Protein AF-A0A6C0D353-F1 (afdb_monomer_lite)

Radius of gyration: 26.37 Å; chains: 1; bounding box: 61×44×81 Å

Organism: NCBI:txid1070528

Structure (mmCIF, N/CA/C/O backbone):
data_AF-A0A6C0D353-F1
#
_entry.id   AF-A0A6C0D353-F1
#
loop_
_atom_site.group_PDB
_atom_site.id
_atom_site.type_symbol
_atom_site.label_atom_id
_atom_site.label_alt_id
_atom_site.label_comp_id
_atom_site.label_asym_id
_atom_site.label_entity_id
_atom_site.label_seq_id
_atom_site.pdbx_PDB_ins_code
_atom_site.Cartn_x
_atom_site.Cartn_y
_atom_site.Cartn_z
_atom_site.occupancy
_atom_site.B_iso_or_equiv
_atom_site.auth_seq_id
_atom_site.auth_comp_id
_atom_site.auth_asym_id
_atom_site.auth_atom_id
_atom_site.pdbx_PDB_model_num
ATOM 1 N N . MET A 1 1 ? 2.577 18.735 49.941 1.00 58.34 1 MET A N 1
ATOM 2 C CA . MET A 1 1 ? 2.066 18.016 48.750 1.00 58.34 1 MET A CA 1
ATOM 3 C C . MET A 1 1 ? 0.550 17.797 48.864 1.00 58.34 1 MET A C 1
ATOM 5 O O . MET A 1 1 ? 0.121 16.673 49.059 1.00 58.34 1 MET A O 1
ATOM 9 N N . ALA A 1 2 ? -0.270 18.855 48.777 1.00 78.31 2 ALA A N 1
ATOM 10 C CA . ALA A 1 2 ? -1.740 18.767 48.908 1.00 78.31 2 ALA A CA 1
ATOM 11 C C . ALA A 1 2 ? -2.512 19.314 47.684 1.00 78.31 2 ALA A C 1
ATOM 13 O O . ALA A 1 2 ? -3.738 19.326 47.686 1.00 78.31 2 ALA A O 1
ATOM 14 N N .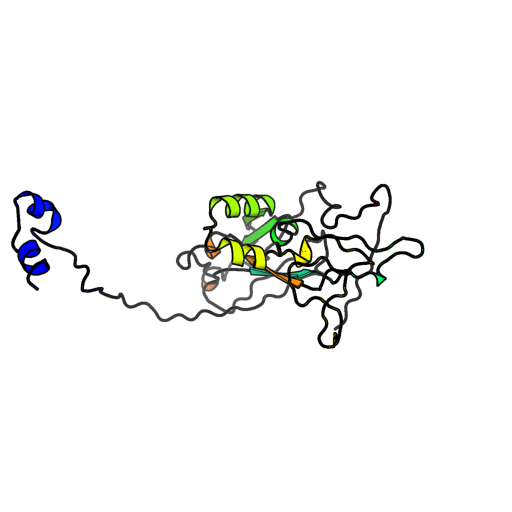 GLY A 1 3 ? -1.808 19.762 46.635 1.00 86.69 3 GLY A N 1
ATOM 15 C CA . GLY A 1 3 ? -2.410 20.495 45.512 1.00 86.69 3 GLY A CA 1
ATOM 16 C C . GLY A 1 3 ? -3.485 19.712 44.752 1.00 86.69 3 GLY A C 1
ATOM 17 O O . GLY A 1 3 ? -4.573 20.233 44.540 1.00 86.69 3 GLY A O 1
ATOM 18 N N . GLY A 1 4 ? -3.229 18.443 44.415 1.00 88.19 4 GLY A N 1
ATOM 19 C CA . GLY A 1 4 ? -4.201 17.621 43.679 1.00 88.19 4 GLY A CA 1
ATOM 20 C C . GLY A 1 4 ? -5.455 17.268 44.487 1.00 88.19 4 GLY A C 1
ATOM 21 O O . GLY A 1 4 ? -6.547 17.203 43.934 1.00 88.19 4 GLY A O 1
ATOM 22 N N . LEU A 1 5 ? -5.323 17.096 45.807 1.00 88.12 5 LEU A N 1
ATOM 23 C CA . LEU A 1 5 ? -6.464 16.812 46.680 1.00 88.12 5 LEU A CA 1
ATOM 24 C C . LEU A 1 5 ? -7.347 18.055 46.843 1.00 88.12 5 LEU A C 1
ATOM 26 O O . LEU A 1 5 ? -8.565 17.947 46.754 1.00 88.12 5 LEU A O 1
ATOM 30 N N . MET A 1 6 ? -6.740 19.237 46.998 1.00 89.56 6 MET A N 1
ATOM 31 C CA . MET A 1 6 ? -7.482 20.503 47.053 1.00 89.56 6 MET A CA 1
ATOM 32 C C . MET A 1 6 ? -8.292 20.761 45.778 1.00 89.56 6 MET A C 1
ATOM 34 O O . MET A 1 6 ? -9.413 21.250 45.858 1.00 89.56 6 MET A O 1
ATOM 38 N N . GLN A 1 7 ? -7.762 20.383 44.613 1.00 88.75 7 GLN A N 1
ATOM 39 C CA . GLN A 1 7 ? -8.483 20.509 43.348 1.00 88.75 7 GLN A CA 1
ATOM 40 C C . GLN A 1 7 ? -9.693 19.565 43.257 1.00 88.75 7 GLN A C 1
ATOM 42 O O . GLN A 1 7 ? -10.712 19.955 42.704 1.00 88.75 7 GLN A O 1
ATOM 47 N N . LEU A 1 8 ? -9.618 18.355 43.822 1.00 86.06 8 LEU A N 1
ATOM 48 C CA . LEU A 1 8 ? -10.752 17.420 43.852 1.00 86.06 8 LEU A CA 1
ATOM 49 C C . LEU A 1 8 ? -11.876 17.865 44.799 1.00 86.06 8 LEU A C 1
ATOM 51 O O . LEU A 1 8 ? -13.032 17.525 44.573 1.00 86.06 8 LEU A O 1
ATOM 55 N N . VAL A 1 9 ? -11.543 18.608 45.859 1.00 88.19 9 VAL A N 1
ATOM 56 C CA . VAL A 1 9 ? -12.534 19.158 46.803 1.00 88.19 9 VAL A CA 1
ATOM 57 C C . VAL A 1 9 ? -13.268 20.365 46.214 1.00 88.19 9 VAL A C 1
ATOM 59 O O . VAL A 1 9 ? -14.406 20.640 46.592 1.00 88.19 9 VAL A O 1
ATOM 62 N N . ALA A 1 10 ? -12.640 21.081 45.280 1.00 88.56 10 ALA A N 1
ATOM 63 C CA . ALA A 1 10 ? -13.239 22.211 44.583 1.00 88.56 10 ALA A CA 1
ATOM 64 C C . ALA A 1 10 ? -14.266 21.737 43.533 1.00 88.56 10 ALA A C 1
ATOM 66 O O . ALA A 1 10 ? -13.988 21.760 42.339 1.00 88.56 10 ALA A O 1
ATOM 67 N N . TYR A 1 11 ? -15.444 21.305 43.993 1.00 91.38 11 TYR A N 1
ATOM 68 C CA . TYR A 1 11 ? -16.577 20.887 43.158 1.00 91.38 11 TYR A CA 1
ATOM 69 C C . TYR A 1 11 ? -17.639 21.992 43.062 1.00 91.38 11 TYR A C 1
ATOM 71 O O . TYR A 1 11 ? -18.001 22.601 44.073 1.00 91.38 11 TYR A O 1
ATOM 79 N N . GLY A 1 12 ? -18.164 22.243 41.861 1.00 92.31 12 GLY A N 1
ATOM 80 C CA . GLY A 1 12 ? -19.184 23.260 41.591 1.00 92.31 12 GLY A CA 1
ATOM 81 C C . GLY A 1 12 ? -20.415 22.732 40.847 1.00 92.31 12 GLY A C 1
ATOM 82 O O . GLY A 1 12 ? -20.454 21.610 40.355 1.00 92.31 12 GLY A O 1
ATOM 83 N N . ALA A 1 13 ? -21.441 23.577 40.702 1.00 91.50 13 ALA A N 1
ATOM 84 C CA . ALA A 1 13 ? -22.685 23.209 40.008 1.00 91.50 13 ALA A CA 1
ATOM 85 C C . ALA A 1 13 ? -22.490 22.866 38.515 1.00 91.50 13 ALA A C 1
ATOM 87 O O . ALA A 1 13 ? -23.316 22.171 37.928 1.00 91.50 13 ALA A O 1
ATOM 88 N N . GLN A 1 14 ? -21.402 23.338 37.897 1.00 92.31 14 GLN A N 1
ATOM 89 C CA . GLN A 1 14 ? -21.067 23.044 36.499 1.00 92.31 14 GLN A CA 1
ATOM 90 C C . GLN A 1 14 ? -20.507 21.623 36.321 1.00 92.31 14 GLN A C 1
ATOM 92 O O . GLN A 1 14 ? -20.684 21.027 35.259 1.00 92.31 14 GLN A O 1
ATOM 97 N N . ASP A 1 15 ? -19.913 21.044 37.370 1.00 88.19 15 ASP A N 1
ATOM 98 C CA . ASP A 1 15 ? -19.316 19.706 37.328 1.00 88.19 15 ASP A CA 1
ATOM 99 C C . ASP A 1 15 ? -20.371 18.594 37.276 1.00 88.19 15 ASP A C 1
ATOM 101 O O . ASP A 1 15 ? -20.067 17.461 36.905 1.00 88.19 15 ASP A O 1
ATOM 105 N N . VAL A 1 16 ? -21.640 18.908 37.560 1.00 90.94 16 VAL A N 1
ATOM 106 C CA . VAL A 1 16 ? -22.766 17.968 37.428 1.00 90.94 16 VAL A CA 1
ATOM 107 C C . VAL A 1 16 ? -22.881 17.436 35.995 1.00 90.94 16 VAL A C 1
ATOM 109 O O . VAL A 1 16 ? -23.165 16.253 35.811 1.00 90.94 16 VAL A O 1
ATOM 112 N N . PHE A 1 17 ? -22.590 18.267 34.987 1.00 90.12 17 PHE A N 1
ATOM 113 C CA . PHE A 1 17 ? -22.626 17.869 33.574 1.00 90.12 17 PHE A CA 1
ATOM 114 C C . PHE A 1 17 ? -21.449 16.981 33.149 1.00 90.12 17 PHE A C 1
ATOM 116 O O . PHE A 1 17 ? -21.543 16.312 32.123 1.00 90.12 17 PHE A O 1
ATOM 123 N N . LEU A 1 18 ? -20.345 16.979 33.903 1.00 90.12 18 LEU A N 1
ATOM 124 C CA . LEU A 1 18 ? -19.116 16.266 33.538 1.00 90.12 18 LEU A CA 1
ATOM 125 C C . LEU A 1 18 ? -18.884 15.016 34.396 1.00 90.12 18 LEU A C 1
ATOM 127 O O . LEU A 1 18 ? -18.490 13.976 33.876 1.00 90.12 18 LEU A O 1
ATOM 131 N N . THR A 1 19 ? -19.108 15.110 35.707 1.00 90.50 19 THR A N 1
ATOM 132 C CA . THR A 1 19 ? -18.727 14.085 36.693 1.00 90.50 19 THR A CA 1
ATOM 133 C C . THR A 1 19 ? -19.831 13.751 37.700 1.00 90.50 19 THR A C 1
ATOM 135 O O . THR A 1 19 ? -19.577 13.002 38.639 1.00 90.50 19 THR A O 1
ATOM 138 N N . GLY A 1 20 ? -21.059 14.254 37.513 1.00 89.62 20 GLY A N 1
ATOM 139 C CA . GLY A 1 20 ? -22.173 14.037 38.447 1.00 89.62 20 GLY A CA 1
ATOM 140 C C . GLY A 1 20 ? -22.559 12.562 38.623 1.00 89.62 20 GLY A C 1
ATOM 141 O O . GLY A 1 20 ? -22.497 12.028 39.727 1.00 89.62 20 GLY A O 1
ATOM 142 N N . THR A 1 21 ? -22.932 11.886 37.532 1.00 93.25 21 THR A N 1
ATOM 143 C CA . THR A 1 21 ? -23.185 10.431 37.517 1.00 93.25 21 THR A CA 1
ATOM 144 C C . THR A 1 21 ? -22.277 9.778 36.471 1.00 93.25 21 THR A C 1
ATOM 146 O O . THR A 1 21 ? -22.632 9.707 35.298 1.00 93.25 21 THR A O 1
ATOM 149 N N . PRO A 1 22 ? -21.046 9.378 36.841 1.00 89.69 22 PRO A N 1
ATOM 150 C CA . PRO A 1 22 ? -20.062 8.935 35.861 1.00 89.69 22 PRO A CA 1
ATOM 151 C C . PRO A 1 22 ? -20.418 7.558 35.285 1.00 89.69 22 PRO A C 1
ATOM 153 O O . PRO A 1 22 ? -20.482 6.567 36.010 1.00 89.69 22 PRO A O 1
ATOM 156 N N . GLU A 1 23 ? -20.586 7.485 33.964 1.00 90.31 23 GLU A N 1
ATOM 157 C CA . GLU A 1 23 ? -20.826 6.229 33.229 1.00 90.31 23 GLU A CA 1
ATOM 158 C C . GLU A 1 23 ? -19.531 5.577 32.714 1.00 90.31 23 GLU A C 1
ATOM 160 O O . GLU A 1 23 ? -19.484 4.373 32.454 1.00 90.31 23 GLU A O 1
ATOM 165 N N . ILE A 1 24 ? -18.459 6.364 32.577 1.00 93.00 24 ILE A N 1
ATOM 166 C CA . ILE A 1 24 ? -17.151 5.919 32.084 1.00 93.00 24 ILE A CA 1
ATOM 167 C C . ILE A 1 24 ? -16.034 6.330 33.045 1.00 93.00 24 ILE A C 1
ATOM 169 O O . ILE A 1 24 ? -16.157 7.287 33.806 1.00 93.00 24 ILE A O 1
ATOM 173 N N . THR A 1 25 ? -14.911 5.613 32.999 1.00 92.31 25 THR A N 1
ATOM 174 C CA . THR A 1 25 ? -13.705 5.943 33.767 1.00 92.31 25 THR A CA 1
ATOM 175 C C . THR A 1 25 ? -12.460 5.794 32.906 1.00 92.31 25 THR A C 1
ATOM 177 O O . THR A 1 25 ? -12.325 4.834 32.149 1.00 92.31 25 THR A O 1
ATOM 180 N N . PHE A 1 26 ? -11.522 6.730 33.051 1.00 92.19 26 PHE A N 1
ATOM 181 C CA . PHE A 1 26 ? -10.235 6.697 32.350 1.00 92.19 26 PHE A CA 1
ATOM 182 C C . PHE A 1 26 ? -9.215 5.759 33.009 1.00 92.19 26 PHE A C 1
ATOM 184 O O . PHE A 1 26 ? -8.211 5.407 32.398 1.00 92.19 26 PHE A O 1
ATOM 191 N N . TRP A 1 27 ? -9.478 5.321 34.243 1.00 93.06 27 TRP A N 1
ATOM 192 C CA . TRP A 1 27 ? -8.533 4.537 35.046 1.00 93.06 27 TRP A CA 1
ATOM 193 C C . TRP A 1 27 ? -8.709 3.025 34.900 1.00 93.06 27 TRP A C 1
ATOM 195 O O . TRP A 1 27 ? -7.898 2.255 35.412 1.00 93.06 27 TRP A O 1
ATOM 205 N N . LYS A 1 28 ? -9.771 2.577 34.220 1.00 93.50 28 LYS A N 1
ATOM 206 C CA . LYS A 1 28 ? -10.070 1.154 34.042 1.00 93.50 28 LYS A CA 1
ATOM 207 C C . LYS A 1 28 ? -10.578 0.871 32.633 1.00 93.50 28 LYS A C 1
ATOM 209 O O . LYS A 1 28 ? -11.745 1.087 32.326 1.00 93.50 28 LYS A O 1
ATOM 214 N N . VAL A 1 29 ? -9.699 0.320 31.801 1.00 93.94 29 VAL A N 1
ATOM 215 C CA . VAL A 1 29 ? -10.037 -0.135 30.447 1.00 93.94 29 VAL A CA 1
ATOM 216 C C . VAL A 1 29 ? -10.545 -1.578 30.501 1.00 93.94 29 VAL A C 1
ATOM 218 O O . VAL A 1 29 ? -9.897 -2.449 31.080 1.00 93.94 29 VAL A O 1
ATOM 221 N N . SER A 1 30 ? -11.707 -1.841 29.896 1.00 92.31 30 SER A N 1
ATOM 222 C CA . SER A 1 30 ? -12.252 -3.193 29.724 1.00 92.31 30 SER A CA 1
ATOM 223 C C . SER A 1 30 ? -11.938 -3.704 28.319 1.00 92.31 30 SER A C 1
ATOM 225 O O . SER A 1 30 ? -12.418 -3.151 27.328 1.00 92.31 30 SER A O 1
ATOM 227 N N . TYR A 1 31 ? -11.129 -4.758 28.224 1.00 94.50 31 TYR A N 1
ATOM 228 C CA . TYR A 1 31 ? -10.774 -5.378 26.949 1.00 94.50 31 TYR A CA 1
ATOM 229 C C . TYR A 1 31 ? -11.836 -6.397 26.529 1.00 94.50 31 TYR A C 1
ATOM 231 O O . TYR A 1 31 ? -12.224 -7.271 27.307 1.00 94.50 31 TYR A O 1
ATOM 239 N N . ARG A 1 32 ? -12.292 -6.313 25.275 1.00 94.50 32 ARG A N 1
ATOM 240 C CA . ARG A 1 32 ? -13.206 -7.305 24.696 1.00 94.50 32 ARG A CA 1
ATOM 241 C C . ARG A 1 32 ? -12.414 -8.507 24.190 1.00 94.50 32 ARG A C 1
ATOM 243 O O . ARG A 1 32 ? -11.388 -8.352 23.530 1.00 94.50 32 ARG A O 1
ATOM 250 N N . ARG A 1 33 ? -12.907 -9.710 24.486 1.00 95.94 33 ARG A N 1
ATOM 251 C CA . ARG A 1 33 ? -12.368 -10.948 23.911 1.00 95.94 33 ARG A CA 1
ATOM 252 C C . ARG A 1 33 ? -12.654 -10.968 22.407 1.00 95.94 33 ARG A C 1
ATOM 254 O O . ARG A 1 33 ? -13.734 -10.556 21.988 1.00 95.94 33 ARG A O 1
ATOM 261 N N . HIS A 1 34 ? -11.697 -11.447 21.623 1.00 94.38 34 HIS A N 1
ATOM 262 C CA . HIS A 1 34 ? -11.823 -11.647 20.180 1.00 94.38 34 HIS A CA 1
ATOM 263 C C . HIS A 1 34 ? -11.800 -13.144 19.853 1.00 94.38 34 HIS A C 1
ATOM 265 O O . HIS A 1 34 ? -11.400 -13.963 20.680 1.00 94.38 34 HIS A O 1
ATOM 271 N N . THR A 1 35 ? -12.256 -13.505 18.657 1.00 95.50 35 THR A N 1
ATOM 272 C CA . THR A 1 35 ? -12.114 -14.862 18.115 1.00 95.50 35 THR A CA 1
ATOM 273 C C . THR A 1 35 ? -10.668 -15.097 17.695 1.00 95.50 35 THR A C 1
ATOM 275 O O . THR A 1 35 ? -10.051 -14.187 17.148 1.00 95.50 35 THR A O 1
ATOM 278 N N . ASN A 1 36 ? -10.132 -16.298 17.906 1.00 96.25 36 ASN A N 1
ATOM 279 C CA . ASN A 1 36 ? -8.766 -16.618 17.485 1.00 96.25 36 ASN A CA 1
ATOM 280 C C . ASN A 1 36 ? -8.620 -16.491 15.961 1.00 96.25 36 ASN A C 1
ATOM 282 O O . ASN A 1 36 ? -9.445 -17.013 15.214 1.00 96.25 36 ASN A O 1
ATOM 286 N N . PHE A 1 37 ? -7.559 -15.822 15.514 1.00 95.12 37 PHE A N 1
ATOM 287 C CA . PHE A 1 37 ? -7.183 -15.703 14.107 1.00 95.12 37 PHE A CA 1
ATOM 288 C C . PHE A 1 37 ? -5.654 -15.675 13.981 1.00 95.12 37 PHE A C 1
ATOM 290 O O . PHE A 1 37 ? -4.953 -15.341 14.937 1.00 95.12 37 PHE A O 1
ATOM 297 N N . ALA A 1 38 ? -5.145 -16.001 12.796 1.00 94.69 38 ALA A N 1
ATOM 298 C CA . ALA A 1 38 ? -3.739 -15.855 12.434 1.00 94.69 38 ALA A CA 1
ATOM 299 C C . ALA A 1 38 ? -3.639 -15.103 11.102 1.00 94.69 38 ALA A C 1
ATOM 301 O O . ALA A 1 38 ? -4.543 -15.192 10.270 1.00 94.69 38 ALA A O 1
ATOM 302 N N . MET A 1 39 ? -2.563 -14.338 10.919 1.00 92.62 39 MET A N 1
ATOM 303 C CA . MET A 1 39 ? -2.266 -13.653 9.662 1.00 92.62 39 MET A CA 1
ATOM 304 C C . MET A 1 39 ? -0.936 -14.161 9.121 1.00 92.62 39 MET A C 1
ATOM 306 O O . MET A 1 39 ? 0.049 -14.205 9.854 1.00 92.62 39 MET A O 1
ATOM 310 N N . GLU A 1 40 ? -0.919 -14.498 7.839 1.00 94.81 40 GLU A N 1
ATOM 311 C CA . GLU A 1 40 ? 0.267 -14.944 7.117 1.00 94.81 40 GLU A CA 1
ATOM 312 C C . GLU A 1 40 ? 0.301 -14.260 5.748 1.00 94.81 40 GLU A C 1
ATOM 314 O O . GLU A 1 40 ? -0.729 -14.123 5.081 1.00 94.81 40 GLU A O 1
ATOM 319 N N . SER A 1 41 ? 1.482 -13.800 5.339 1.00 91.62 41 SER A N 1
ATOM 320 C CA . SER A 1 41 ? 1.720 -13.274 3.997 1.00 91.62 41 SER A CA 1
ATOM 321 C C . SER A 1 41 ? 2.130 -14.410 3.071 1.00 91.62 41 SER A C 1
ATOM 323 O O . SER A 1 41 ? 3.128 -15.079 3.327 1.00 91.62 41 SER A O 1
ATOM 325 N N . ILE A 1 42 ? 1.388 -14.596 1.983 1.00 91.81 42 ILE A N 1
ATOM 326 C CA . ILE A 1 42 ? 1.632 -15.666 1.016 1.00 91.81 42 ILE A CA 1
ATOM 327 C C . ILE A 1 42 ? 1.874 -15.037 -0.350 1.00 91.81 42 ILE A C 1
ATOM 329 O O . ILE A 1 42 ? 1.021 -14.308 -0.864 1.00 91.81 42 ILE A O 1
ATOM 333 N N . GLU A 1 43 ? 3.025 -15.347 -0.937 1.00 91.88 43 GLU A N 1
ATOM 334 C CA . GLU A 1 43 ? 3.377 -14.916 -2.284 1.00 91.88 43 GLU A CA 1
ATOM 335 C C . GLU A 1 43 ? 2.489 -15.595 -3.327 1.00 91.88 43 GLU A C 1
ATOM 337 O O . GLU A 1 43 ? 2.096 -16.756 -3.200 1.00 91.88 43 GLU A O 1
ATOM 342 N N . GLN A 1 44 ? 2.152 -14.843 -4.369 1.00 89.81 44 GLN A N 1
ATOM 343 C CA . GLN A 1 44 ? 1.298 -15.311 -5.449 1.00 89.81 44 GLN A CA 1
ATOM 344 C C . GLN A 1 44 ? 2.071 -15.264 -6.757 1.00 89.81 44 GLN A C 1
ATOM 346 O O . GLN A 1 44 ? 2.786 -14.301 -7.031 1.00 89.81 44 GLN A O 1
ATOM 351 N N . THR A 1 45 ? 1.906 -16.296 -7.578 1.00 87.50 45 THR A N 1
ATOM 352 C CA . THR A 1 45 ? 2.596 -16.382 -8.859 1.00 87.50 45 THR A CA 1
ATOM 353 C C . THR A 1 45 ? 1.815 -15.658 -9.945 1.00 87.50 45 THR A C 1
ATOM 355 O O . THR A 1 45 ? 0.594 -15.774 -10.088 1.00 87.50 45 THR A O 1
ATOM 358 N N . PHE A 1 46 ? 2.547 -14.890 -10.741 1.00 87.88 46 PHE A N 1
ATOM 359 C CA . PHE A 1 46 ? 2.005 -14.252 -11.922 1.00 87.88 46 PHE A CA 1
ATOM 360 C C . PHE A 1 46 ? 1.940 -15.240 -13.090 1.00 87.88 46 PHE A C 1
ATOM 362 O O . PHE A 1 46 ? 2.857 -16.020 -13.333 1.00 87.88 46 PHE A O 1
ATOM 369 N N . SER A 1 47 ? 0.847 -15.177 -13.841 1.00 86.50 47 SER A N 1
ATOM 370 C CA . SER A 1 47 ? 0.698 -15.859 -15.123 1.00 86.50 47 SER A CA 1
ATOM 371 C C . SER A 1 47 ? 1.130 -14.920 -16.251 1.00 86.50 47 SER A C 1
ATOM 373 O O . SER A 1 47 ? 0.558 -13.841 -16.440 1.00 86.50 47 SER A O 1
ATOM 375 N N . GLY A 1 48 ? 2.153 -15.341 -16.994 1.00 83.25 48 GLY A N 1
ATOM 376 C CA . GLY A 1 48 ? 2.757 -14.579 -18.088 1.00 83.25 48 GLY A CA 1
ATOM 377 C C . GLY A 1 48 ? 4.133 -14.007 -17.745 1.00 83.25 48 GLY A C 1
ATOM 378 O O . GLY A 1 48 ? 4.542 -13.961 -16.590 1.00 83.25 48 GLY A O 1
ATOM 379 N N . GLN A 1 49 ? 4.856 -13.584 -18.782 1.00 84.56 49 GLN A N 1
ATOM 380 C CA . GLN A 1 49 ? 6.149 -12.915 -18.640 1.00 84.56 49 GLN A CA 1
ATOM 381 C C . GLN A 1 49 ? 5.923 -11.448 -18.264 1.00 84.56 49 GLN A C 1
ATOM 383 O O . GLN A 1 49 ? 5.294 -10.707 -19.028 1.00 84.56 49 GLN A O 1
ATOM 388 N N . ALA A 1 50 ? 6.421 -11.051 -17.093 1.00 80.81 50 ALA A N 1
ATOM 389 C CA . ALA A 1 50 ? 6.376 -9.674 -16.629 1.00 80.81 50 ALA A CA 1
ATOM 390 C C . ALA A 1 50 ? 7.429 -8.845 -17.370 1.00 80.81 50 ALA A C 1
ATOM 392 O O . ALA A 1 50 ? 8.620 -9.112 -17.270 1.00 80.81 50 ALA A O 1
ATOM 393 N N . ASP A 1 51 ? 6.966 -7.869 -18.143 1.00 83.75 51 ASP A N 1
ATOM 394 C CA . ASP A 1 51 ? 7.807 -6.952 -18.907 1.00 83.75 51 ASP A CA 1
ATOM 395 C C . ASP A 1 51 ? 7.089 -5.600 -19.018 1.00 83.75 51 ASP A C 1
ATOM 397 O O . ASP A 1 51 ? 5.860 -5.518 -18.871 1.00 83.75 51 ASP A O 1
ATOM 401 N N . PHE A 1 52 ? 7.839 -4.533 -19.278 1.00 83.25 52 PHE A N 1
ATOM 402 C CA . PHE A 1 52 ? 7.293 -3.187 -19.380 1.00 83.25 52 PHE A CA 1
ATOM 403 C C . PHE A 1 52 ? 6.235 -3.107 -20.490 1.00 83.25 52 PHE A C 1
ATOM 405 O O . PHE A 1 52 ? 6.403 -3.598 -21.606 1.00 83.25 52 PHE A O 1
ATOM 412 N N . GLY A 1 53 ? 5.092 -2.494 -20.176 1.00 81.81 53 GLY A N 1
ATOM 413 C CA . GLY A 1 53 ? 3.980 -2.345 -21.120 1.00 81.81 53 GLY A CA 1
ATOM 414 C C . GLY A 1 53 ? 3.181 -3.625 -21.401 1.00 81.81 53 GLY A C 1
ATOM 415 O O . GLY A 1 53 ? 2.263 -3.588 -22.231 1.00 81.81 53 GLY A O 1
ATOM 416 N N . ARG A 1 54 ? 3.478 -4.741 -20.719 1.00 82.62 54 ARG A N 1
ATOM 417 C CA . ARG A 1 54 ? 2.676 -5.970 -20.775 1.00 82.62 54 ARG A CA 1
ATOM 418 C C . ARG A 1 54 ? 1.702 -6.066 -19.606 1.00 82.62 54 ARG A C 1
ATOM 420 O O . ARG A 1 54 ? 1.933 -5.561 -18.514 1.00 82.62 54 ARG A O 1
ATOM 427 N N . ARG A 1 55 ? 0.589 -6.753 -19.861 1.00 83.25 55 ARG A N 1
ATOM 428 C CA . ARG A 1 55 ? -0.411 -7.103 -18.852 1.00 83.25 55 ARG A CA 1
ATOM 429 C C . ARG A 1 55 ? -0.081 -8.471 -18.283 1.00 83.25 55 ARG A C 1
ATOM 431 O O . ARG A 1 55 ? 0.062 -9.430 -19.037 1.00 83.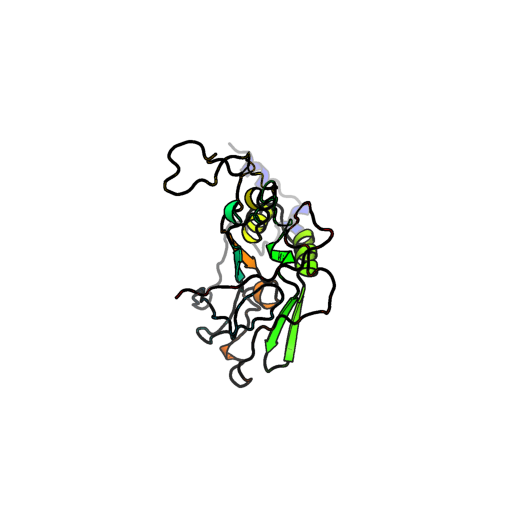25 55 ARG A O 1
ATOM 438 N N . VAL A 1 56 ? -0.033 -8.548 -16.962 1.00 86.31 56 VAL A N 1
ATOM 439 C CA . VAL A 1 56 ? 0.251 -9.777 -16.225 1.00 86.31 56 VAL A CA 1
ATOM 440 C C . VAL A 1 56 ? -0.890 -10.034 -15.260 1.00 86.31 56 VAL A C 1
ATOM 442 O O . VAL A 1 56 ? -1.447 -9.093 -14.700 1.00 86.31 56 VAL A O 1
ATOM 445 N N . THR A 1 57 ? -1.271 -11.295 -15.090 1.00 88.06 57 THR A N 1
ATOM 446 C CA . THR A 1 57 ? -2.472 -11.645 -14.327 1.00 88.06 57 THR A CA 1
ATOM 447 C C . THR A 1 57 ? -2.104 -12.566 -13.181 1.00 88.06 57 THR A C 1
ATOM 449 O O . THR A 1 57 ? -1.308 -13.484 -13.360 1.00 88.06 57 THR A O 1
ATOM 452 N N . CYS A 1 58 ? -2.644 -12.315 -11.995 1.00 87.00 58 CYS A N 1
ATOM 453 C CA . CYS A 1 58 ? -2.345 -13.108 -10.807 1.00 87.00 58 CYS A CA 1
ATOM 454 C C . CYS A 1 58 ? -3.630 -13.721 -10.260 1.00 87.00 58 CYS A C 1
ATOM 456 O O . CYS A 1 58 ? -4.597 -13.005 -9.984 1.00 87.00 58 CYS A O 1
ATOM 458 N N . THR A 1 59 ? -3.652 -15.048 -10.139 1.00 86.69 59 THR A N 1
ATOM 459 C CA . THR A 1 59 ? -4.754 -15.774 -9.507 1.00 86.69 59 THR A CA 1
ATOM 460 C C . THR A 1 59 ? -4.458 -15.940 -8.026 1.00 86.69 59 THR A C 1
ATOM 462 O O . THR A 1 59 ? -3.495 -16.610 -7.669 1.00 86.69 59 THR A O 1
ATOM 465 N N . ILE A 1 60 ? -5.306 -15.371 -7.171 1.00 88.00 60 ILE A N 1
ATOM 466 C CA . ILE A 1 60 ? -5.150 -15.473 -5.717 1.00 88.00 60 ILE A CA 1
ATOM 467 C C . ILE A 1 60 ? -5.402 -16.921 -5.277 1.00 88.00 60 ILE A C 1
ATOM 469 O O . ILE A 1 60 ? -6.481 -17.477 -5.520 1.00 88.00 60 ILE A O 1
ATOM 473 N N . SER A 1 61 ? -4.410 -17.532 -4.630 1.00 87.12 61 SER A N 1
ATOM 474 C CA . SER A 1 61 ? -4.523 -18.866 -4.047 1.00 87.12 61 SER A CA 1
ATOM 475 C C . SER A 1 61 ? -5.463 -18.875 -2.836 1.00 87.12 61 SER A C 1
ATOM 477 O O . SER A 1 61 ? -5.603 -17.900 -2.097 1.00 87.12 61 SER A O 1
ATOM 479 N N . ARG A 1 62 ? -6.137 -20.007 -2.619 1.00 83.00 62 ARG A N 1
ATOM 480 C CA . ARG A 1 62 ? -7.104 -20.196 -1.526 1.00 83.00 62 ARG A CA 1
ATOM 481 C C . ARG A 1 62 ? -6.439 -20.830 -0.306 1.00 83.00 62 ARG A C 1
ATOM 483 O O . ARG A 1 62 ? -6.858 -21.890 0.142 1.00 83.00 62 ARG A O 1
ATOM 490 N N . ASN A 1 63 ? -5.399 -20.179 0.202 1.00 86.25 63 ASN A N 1
ATOM 491 C CA . ASN A 1 63 ? -4.632 -20.675 1.348 1.00 86.25 63 ASN A CA 1
ATOM 492 C C . ASN A 1 63 ? -5.174 -20.172 2.703 1.00 86.25 63 ASN A C 1
ATOM 494 O O . ASN A 1 63 ? -4.737 -20.644 3.745 1.00 86.25 63 ASN A O 1
ATOM 498 N N . GLY A 1 64 ? -6.144 -19.251 2.696 1.00 89.12 64 GLY A N 1
ATOM 499 C CA . GLY A 1 64 ? -6.810 -18.740 3.894 1.00 89.12 64 GLY A CA 1
ATOM 500 C C . GLY A 1 64 ? -8.262 -18.329 3.634 1.00 89.12 64 GLY A C 1
ATOM 501 O O . GLY A 1 64 ? -8.716 -18.288 2.487 1.00 89.12 64 GLY A O 1
ATOM 502 N N . ASP A 1 65 ? -8.989 -18.016 4.710 1.00 91.12 65 ASP A N 1
ATOM 503 C CA . ASP A 1 65 ? -10.420 -17.680 4.649 1.00 91.12 65 ASP A CA 1
ATOM 504 C C . ASP A 1 65 ? -10.682 -16.232 4.218 1.00 91.12 65 ASP A C 1
ATOM 506 O O . ASP A 1 65 ? -11.656 -15.958 3.507 1.00 91.12 65 ASP A O 1
ATOM 510 N N . LEU A 1 66 ? -9.806 -15.315 4.637 1.00 91.50 66 LEU A N 1
ATOM 511 C CA . LEU A 1 66 ? -9.883 -13.879 4.383 1.00 91.50 66 LEU A CA 1
ATOM 512 C C . LEU A 1 66 ? -8.591 -13.394 3.713 1.00 91.50 66 LEU A C 1
ATOM 514 O O . LEU A 1 66 ? -7.499 -13.798 4.107 1.00 91.50 66 LEU A O 1
ATOM 518 N N . CYS A 1 67 ? -8.705 -12.485 2.744 1.00 91.38 67 CYS A N 1
ATOM 519 C CA . CYS A 1 67 ? -7.566 -11.772 2.165 1.00 91.38 67 CYS A CA 1
ATOM 520 C C . CYS A 1 67 ? -7.528 -10.330 2.684 1.00 91.38 67 CYS A C 1
ATOM 522 O O . CYS A 1 67 ? -8.514 -9.593 2.585 1.00 91.38 67 CYS A O 1
ATOM 524 N N . TYR A 1 68 ? -6.378 -9.929 3.223 1.00 92.88 68 TYR A N 1
ATOM 525 C CA . TYR A 1 68 ? -6.137 -8.597 3.763 1.00 92.88 68 TYR A CA 1
ATOM 526 C C . TYR A 1 68 ? -4.765 -8.095 3.315 1.00 92.88 68 TYR A C 1
ATOM 528 O O . TYR A 1 68 ? -3.800 -8.845 3.384 1.00 92.88 68 TYR A O 1
ATOM 536 N N . ARG A 1 69 ? -4.708 -6.826 2.885 1.00 91.88 69 ARG A N 1
ATOM 537 C CA . ARG A 1 69 ? -3.517 -6.108 2.385 1.00 91.88 69 ARG A CA 1
ATOM 538 C C . ARG A 1 69 ? -2.712 -6.863 1.326 1.00 91.88 69 ARG A C 1
ATOM 540 O O . ARG A 1 69 ? -1.898 -7.730 1.617 1.00 91.88 69 ARG A O 1
ATOM 547 N N . THR A 1 70 ? -2.869 -6.438 0.083 1.00 91.62 70 THR A N 1
ATOM 548 C CA . THR A 1 70 ? -2.070 -6.937 -1.038 1.00 91.62 70 THR A CA 1
ATOM 549 C C . THR A 1 70 ? -1.004 -5.925 -1.430 1.00 91.62 70 THR A C 1
ATOM 551 O O . THR A 1 70 ? -1.305 -4.744 -1.617 1.00 91.62 70 THR A O 1
ATOM 554 N N . TYR A 1 71 ? 0.222 -6.408 -1.593 1.00 93.44 71 TYR A N 1
ATOM 555 C CA . TYR A 1 71 ? 1.361 -5.633 -2.067 1.00 93.44 71 TYR A CA 1
ATOM 556 C C . TYR A 1 71 ? 1.798 -6.175 -3.424 1.00 93.44 71 TYR A C 1
ATOM 558 O O . TYR A 1 71 ? 1.795 -7.385 -3.642 1.00 93.44 71 TYR A O 1
ATOM 566 N N . LEU A 1 72 ? 2.171 -5.277 -4.328 1.00 90.88 72 LEU A N 1
ATOM 567 C CA . LEU A 1 72 ? 2.843 -5.622 -5.568 1.00 90.88 72 LEU A CA 1
ATOM 568 C C . LEU A 1 72 ? 4.350 -5.545 -5.328 1.00 90.88 72 LEU A C 1
ATOM 570 O O . LEU A 1 72 ? 4.890 -4.460 -5.113 1.00 90.88 72 LEU A O 1
ATOM 574 N N . GLN A 1 73 ? 5.009 -6.696 -5.359 1.00 91.69 73 GLN A N 1
ATOM 575 C CA . GLN A 1 73 ? 6.463 -6.770 -5.352 1.00 91.69 73 GLN A CA 1
ATOM 576 C C . GLN A 1 73 ? 6.981 -6.603 -6.780 1.00 91.69 73 GLN A C 1
ATOM 578 O O . GLN A 1 73 ? 6.536 -7.307 -7.687 1.00 91.69 73 GLN A O 1
ATOM 583 N N . LEU A 1 74 ? 7.908 -5.668 -6.975 1.00 88.56 74 LEU A N 1
ATOM 584 C CA . LEU A 1 74 ? 8.521 -5.389 -8.269 1.00 88.56 74 LEU A CA 1
ATOM 585 C C . LEU A 1 74 ? 10.023 -5.195 -8.104 1.00 88.56 74 LEU A C 1
ATOM 587 O O . LEU A 1 74 ? 10.463 -4.488 -7.205 1.00 88.56 74 LEU A O 1
ATOM 591 N N . THR A 1 75 ? 10.813 -5.804 -8.976 1.00 90.19 75 THR A N 1
ATOM 592 C CA . THR A 1 75 ? 12.273 -5.685 -8.975 1.00 90.19 75 THR A CA 1
ATOM 593 C C . THR A 1 75 ? 12.702 -4.811 -10.148 1.00 90.19 75 THR A C 1
ATOM 595 O O . THR A 1 75 ? 12.472 -5.167 -11.303 1.00 90.19 75 THR A O 1
ATOM 598 N N . LEU A 1 76 ? 13.281 -3.645 -9.862 1.00 88.62 76 LEU A N 1
ATOM 599 C CA . LEU A 1 76 ? 13.864 -2.780 -10.886 1.00 88.62 76 LEU A CA 1
ATOM 600 C C . LEU A 1 76 ? 15.247 -3.316 -11.276 1.00 88.62 76 LEU A C 1
ATOM 602 O O . LEU A 1 76 ? 16.029 -3.598 -10.366 1.00 88.62 76 LEU A O 1
ATOM 606 N N . PRO A 1 77 ? 15.564 -3.432 -12.578 1.00 86.69 77 PRO A N 1
ATOM 607 C CA . PRO A 1 77 ? 16.858 -3.931 -13.029 1.00 86.69 77 PRO A CA 1
ATOM 608 C C . PRO A 1 77 ? 17.990 -2.943 -12.718 1.00 86.69 77 PRO A C 1
ATOM 610 O O . PRO A 1 77 ? 17.772 -1.730 -12.649 1.00 86.69 77 PRO A O 1
ATOM 613 N N . GLU A 1 78 ? 19.209 -3.466 -12.587 1.00 85.81 78 GLU A N 1
ATOM 614 C CA . GLU A 1 78 ? 20.420 -2.644 -12.557 1.00 85.81 78 GLU A CA 1
ATOM 615 C C . GLU A 1 78 ? 20.640 -1.973 -13.922 1.00 85.81 78 GLU A C 1
ATOM 617 O O . GLU A 1 78 ? 20.551 -2.620 -14.967 1.00 85.81 78 GLU A O 1
ATOM 622 N N . ILE A 1 79 ? 20.964 -0.678 -13.910 1.00 83.50 79 ILE A N 1
ATOM 623 C CA . ILE A 1 79 ? 21.382 0.065 -15.105 1.00 83.50 79 ILE A CA 1
ATOM 624 C C . ILE A 1 79 ? 22.804 0.549 -14.871 1.00 83.50 79 ILE A C 1
ATOM 626 O O . ILE A 1 79 ? 23.039 1.418 -14.030 1.00 83.50 79 ILE A O 1
ATOM 630 N N . ASN A 1 80 ? 23.751 -0.015 -15.616 1.00 83.31 80 ASN A N 1
ATOM 631 C CA . ASN A 1 80 ? 25.171 0.279 -15.479 1.00 83.31 80 ASN A CA 1
ATOM 632 C C . ASN A 1 80 ? 25.772 0.854 -16.769 1.00 83.31 80 ASN A C 1
ATOM 634 O O . ASN A 1 80 ? 25.171 0.823 -17.842 1.00 83.31 80 ASN A O 1
ATOM 638 N N . GLN A 1 81 ? 27.002 1.353 -16.664 1.00 80.19 81 GLN A N 1
ATOM 639 C CA . GLN A 1 81 ? 27.726 1.960 -17.786 1.00 80.19 81 GLN A CA 1
ATOM 640 C C . GLN A 1 81 ? 28.073 0.965 -18.908 1.00 80.19 81 GLN A C 1
ATOM 642 O O . GLN A 1 81 ? 28.371 1.382 -20.022 1.00 80.19 81 GLN A O 1
ATOM 647 N N . SER A 1 82 ? 28.001 -0.349 -18.653 1.00 79.06 82 SER A N 1
ATOM 648 C CA . SER A 1 82 ? 28.246 -1.369 -19.686 1.00 79.06 82 SER A CA 1
ATOM 649 C C . SER A 1 82 ? 27.118 -1.470 -20.718 1.00 79.06 82 SER A C 1
ATOM 651 O O . SER A 1 82 ? 27.310 -2.052 -21.781 1.00 79.06 82 SER A O 1
ATOM 653 N N . MET A 1 83 ? 25.963 -0.859 -20.432 1.00 77.94 83 MET A N 1
ATOM 654 C CA . MET A 1 83 ? 24.845 -0.730 -21.367 1.00 77.94 83 MET A CA 1
ATOM 655 C C . MET A 1 83 ? 25.043 0.397 -22.399 1.00 77.94 83 MET A C 1
ATOM 657 O O . MET A 1 83 ? 24.162 0.616 -23.231 1.00 77.94 83 MET A O 1
ATOM 661 N N . ALA A 1 84 ? 26.169 1.123 -22.364 1.00 77.69 84 ALA A N 1
ATOM 662 C CA . ALA A 1 84 ? 26.484 2.131 -23.370 1.00 77.69 84 ALA A CA 1
ATOM 663 C C . ALA A 1 84 ? 26.620 1.483 -24.756 1.00 77.69 84 ALA A C 1
ATOM 665 O O . ALA A 1 84 ? 27.315 0.479 -24.932 1.00 77.69 84 ALA A O 1
ATOM 666 N N . THR A 1 85 ? 25.978 2.076 -25.764 1.00 75.06 85 THR A N 1
ATOM 667 C CA . THR A 1 85 ? 26.190 1.661 -27.156 1.00 75.06 85 THR A CA 1
ATOM 668 C C . THR A 1 85 ? 27.577 2.130 -27.602 1.00 75.06 85 THR A C 1
ATOM 670 O O . THR A 1 85 ? 28.053 3.185 -27.183 1.00 75.06 85 THR A O 1
ATOM 673 N N . SER A 1 86 ? 28.262 1.338 -28.428 1.00 68.38 86 SER A N 1
ATOM 674 C CA . SER A 1 86 ? 29.607 1.666 -28.908 1.00 68.38 86 SER A CA 1
ATOM 675 C C . SER A 1 86 ? 29.619 3.034 -29.610 1.00 68.38 86 SER A C 1
ATOM 677 O O . SER A 1 86 ? 28.996 3.184 -30.657 1.00 68.38 86 SER A O 1
ATOM 679 N N . GLY A 1 87 ? 30.331 4.017 -29.042 1.00 69.44 87 GLY A N 1
ATOM 680 C CA . GLY A 1 87 ? 30.467 5.373 -29.599 1.00 69.44 87 GLY A CA 1
ATOM 681 C C . GLY A 1 87 ? 29.735 6.496 -28.848 1.00 69.44 87 GLY A C 1
ATOM 682 O O . GLY A 1 87 ? 29.722 7.615 -29.352 1.00 69.44 87 GLY A O 1
ATOM 683 N N . THR A 1 88 ? 29.143 6.232 -27.678 1.00 67.81 88 THR A N 1
ATOM 684 C CA . THR A 1 88 ? 28.465 7.243 -26.836 1.00 67.81 88 THR A CA 1
ATOM 685 C C . THR A 1 88 ? 29.271 7.561 -25.565 1.00 67.81 88 THR A C 1
ATOM 687 O O . THR A 1 88 ? 29.912 6.666 -25.015 1.00 67.81 88 THR A O 1
ATOM 690 N N . ASP A 1 89 ? 29.205 8.809 -25.077 1.00 70.00 89 ASP A N 1
ATOM 691 C CA . ASP A 1 89 ? 29.978 9.334 -23.926 1.00 70.00 89 ASP A CA 1
ATOM 692 C C . ASP A 1 89 ? 29.634 8.697 -22.558 1.00 70.00 89 ASP A C 1
ATOM 694 O O . ASP A 1 89 ? 30.320 8.941 -21.566 1.00 70.00 89 ASP A O 1
ATOM 698 N N . GLY A 1 90 ? 28.604 7.848 -22.483 1.00 75.50 90 GLY A N 1
ATOM 699 C CA . GLY A 1 90 ? 28.228 7.116 -21.273 1.00 75.50 90 GLY A CA 1
ATOM 700 C C . GLY A 1 90 ? 26.725 6.873 -21.146 1.00 75.50 90 GLY A C 1
ATOM 701 O O . GLY A 1 90 ? 25.929 7.334 -21.961 1.00 75.50 90 GLY A O 1
ATOM 702 N N . VAL A 1 91 ? 26.324 6.141 -20.105 1.00 78.50 91 VAL A N 1
ATOM 703 C CA . VAL A 1 91 ? 24.920 5.909 -19.740 1.00 78.50 91 VAL A CA 1
ATOM 704 C C . VAL A 1 91 ? 24.486 6.937 -18.699 1.00 78.50 91 VAL A C 1
ATOM 706 O O . VAL A 1 91 ? 24.794 6.829 -17.506 1.00 78.50 91 VAL A O 1
ATOM 709 N N . TYR A 1 92 ? 23.716 7.915 -19.162 1.00 84.31 92 TYR A N 1
ATOM 710 C CA . TYR A 1 92 ? 23.037 8.896 -18.324 1.00 84.31 92 TYR A CA 1
ATOM 711 C C . TYR A 1 92 ? 21.579 8.488 -18.155 1.00 84.31 92 TYR A C 1
ATOM 713 O O . TYR A 1 92 ? 20.780 8.595 -19.089 1.00 84.31 92 TYR A O 1
ATOM 721 N N . ALA A 1 93 ? 21.239 7.986 -16.972 1.00 83.25 93 ALA A N 1
ATOM 722 C CA . ALA A 1 93 ? 19.912 7.483 -16.671 1.00 83.25 93 ALA A CA 1
ATOM 723 C C . ALA A 1 93 ? 19.480 7.884 -15.258 1.00 83.25 93 ALA A C 1
ATOM 725 O O . ALA A 1 93 ? 20.287 7.987 -14.337 1.00 83.25 93 ALA A O 1
ATOM 726 N N . ARG A 1 94 ? 18.175 8.086 -15.088 1.00 86.69 94 ARG A N 1
ATOM 727 C CA . ARG A 1 94 ? 17.506 8.155 -13.785 1.00 86.69 94 ARG A CA 1
ATOM 728 C C . ARG A 1 94 ? 16.117 7.551 -13.887 1.00 86.69 94 ARG A C 1
ATOM 730 O O . ARG A 1 94 ? 15.495 7.621 -14.953 1.00 86.69 94 ARG A O 1
ATOM 737 N N . TRP A 1 95 ? 15.615 7.043 -12.769 1.00 87.12 95 TRP A N 1
ATOM 738 C CA . TRP A 1 95 ? 14.192 6.760 -12.636 1.00 87.12 95 TRP A CA 1
ATOM 739 C C . TRP A 1 95 ? 13.419 8.053 -12.383 1.00 87.12 95 TRP A C 1
ATOM 741 O O . TRP A 1 95 ? 13.946 9.027 -11.835 1.00 87.12 95 TRP A O 1
ATOM 751 N N . LEU A 1 96 ? 12.154 8.064 -12.797 1.00 88.31 96 LEU A N 1
ATOM 752 C CA . LEU A 1 96 ? 11.233 9.125 -12.414 1.00 88.31 96 LEU A CA 1
ATOM 753 C C . LEU A 1 96 ? 10.917 9.076 -10.914 1.00 88.31 96 LEU A C 1
ATOM 755 O O . LEU A 1 96 ? 10.999 8.030 -10.262 1.00 88.31 96 LEU A O 1
ATOM 759 N N . ASP A 1 97 ? 10.525 10.227 -10.375 1.00 88.12 97 ASP A N 1
ATOM 760 C CA . ASP A 1 97 ? 10.036 10.317 -9.005 1.00 88.12 97 ASP A CA 1
ATOM 761 C C . ASP A 1 97 ? 8.760 9.479 -8.857 1.00 88.12 97 ASP A C 1
ATOM 763 O O . ASP A 1 97 ? 7.920 9.444 -9.753 1.00 88.12 97 ASP A O 1
ATOM 767 N N . PHE A 1 98 ? 8.600 8.815 -7.709 1.00 90.00 98 PHE A N 1
ATOM 768 C CA . PHE A 1 98 ? 7.441 7.949 -7.440 1.00 90.00 98 PHE A CA 1
ATOM 769 C C . PHE A 1 98 ? 7.266 6.804 -8.458 1.00 90.00 98 PHE A C 1
ATOM 771 O O . PHE A 1 98 ? 6.143 6.397 -8.766 1.00 90.00 98 PHE A O 1
ATOM 778 N N . ILE A 1 99 ? 8.380 6.230 -8.932 1.00 89.38 99 ILE A N 1
ATOM 779 C CA . ILE A 1 99 ? 8.394 5.158 -9.940 1.00 89.38 99 ILE A CA 1
ATOM 780 C C . ILE A 1 99 ? 7.435 3.999 -9.630 1.00 89.38 99 ILE A C 1
ATOM 782 O O . ILE A 1 99 ? 6.797 3.478 -10.540 1.00 89.38 99 ILE A O 1
ATOM 786 N N . GLY A 1 100 ? 7.271 3.616 -8.359 1.00 88.12 100 GLY A N 1
ATOM 787 C CA . GLY A 1 100 ? 6.374 2.529 -7.966 1.00 88.12 100 GLY A CA 1
ATOM 788 C C . GLY A 1 100 ? 4.887 2.802 -8.228 1.00 88.12 100 GLY A C 1
ATOM 789 O O . GLY A 1 100 ? 4.138 1.871 -8.501 1.00 88.12 100 GLY A O 1
ATOM 790 N N . GLU A 1 101 ? 4.442 4.056 -8.189 1.00 90.25 101 GLU A N 1
ATOM 791 C CA . GLU A 1 101 ? 3.071 4.414 -8.582 1.00 90.25 101 GLU A CA 1
ATOM 792 C C . GLU A 1 101 ? 2.972 4.571 -10.101 1.00 90.25 101 GLU A C 1
ATOM 794 O O . GLU A 1 101 ? 1.992 4.154 -10.712 1.00 90.25 101 GLU A O 1
ATOM 799 N N . GLN A 1 102 ? 4.019 5.114 -10.721 1.00 88.31 102 GLN A N 1
ATOM 800 C CA . GLN A 1 102 ? 4.033 5.461 -12.139 1.00 88.31 102 GLN A CA 1
ATOM 801 C C . GLN A 1 102 ? 4.206 4.253 -13.071 1.00 88.31 102 GLN A C 1
ATOM 803 O O . GLN A 1 102 ? 3.718 4.257 -14.199 1.00 88.31 102 GLN A O 1
ATOM 808 N N . ILE A 1 103 ? 4.862 3.189 -12.600 1.00 89.31 103 ILE A N 1
ATOM 809 C CA . ILE A 1 103 ? 4.996 1.920 -13.331 1.00 89.31 103 ILE A CA 1
ATOM 810 C C . ILE A 1 103 ? 3.649 1.197 -13.472 1.00 89.31 103 ILE A C 1
ATOM 812 O O . ILE A 1 103 ? 3.453 0.386 -14.379 1.00 89.31 103 ILE A O 1
ATOM 816 N N . ILE A 1 104 ? 2.699 1.502 -12.584 1.00 88.94 104 ILE A N 1
ATOM 817 C CA . ILE A 1 104 ? 1.357 0.939 -12.589 1.00 88.94 104 ILE A CA 1
ATOM 818 C C . ILE A 1 104 ? 0.457 1.813 -13.463 1.00 88.94 104 ILE A C 1
ATOM 820 O O . ILE A 1 104 ? -0.083 2.823 -13.023 1.00 88.94 104 ILE A O 1
ATOM 824 N N . ALA A 1 105 ? 0.196 1.372 -14.692 1.00 89.19 105 ALA A N 1
ATOM 825 C CA . ALA A 1 105 ? -0.817 2.027 -15.522 1.00 89.19 105 ALA A CA 1
ATOM 826 C C . ALA A 1 105 ? -2.222 1.867 -14.909 1.00 89.19 105 ALA A C 1
ATOM 828 O O . ALA A 1 105 ? -2.972 2.828 -14.744 1.00 89.19 105 ALA A O 1
ATOM 829 N N . GLN A 1 106 ? -2.581 0.635 -14.545 1.00 90.50 106 GLN A N 1
ATOM 830 C CA . GLN A 1 106 ? -3.806 0.323 -13.815 1.00 90.50 106 GLN A CA 1
ATOM 831 C C . GLN A 1 106 ? -3.739 -1.054 -13.173 1.00 90.50 106 GLN A C 1
ATOM 833 O O . GLN A 1 106 ? -2.990 -1.905 -13.630 1.00 90.50 106 GLN A O 1
ATOM 838 N N . VAL A 1 107 ? -4.557 -1.289 -12.151 1.00 91.56 107 VAL A N 1
ATOM 839 C CA . VAL A 1 107 ? -4.749 -2.586 -11.488 1.00 91.56 107 VAL A CA 1
ATOM 840 C C . VAL A 1 107 ? -6.243 -2.819 -11.345 1.00 91.56 107 VAL A C 1
ATOM 842 O O . VAL A 1 107 ? -6.967 -1.917 -10.931 1.00 91.56 107 VAL A O 1
ATOM 845 N N . GLU A 1 108 ? -6.725 -4.016 -11.667 1.00 91.81 108 GLU A N 1
ATOM 846 C CA . GLU A 1 108 ? -8.144 -4.358 -11.521 1.00 91.81 108 GLU A CA 1
ATOM 847 C C . GLU A 1 108 ? -8.315 -5.606 -10.679 1.00 91.81 108 GLU A C 1
ATOM 849 O O . GLU A 1 108 ? -7.598 -6.582 -10.879 1.00 91.81 108 GLU A O 1
ATOM 854 N N . VAL A 1 109 ? -9.308 -5.597 -9.797 1.00 90.06 109 VAL A N 1
ATOM 855 C CA . VAL A 1 109 ? -9.757 -6.798 -9.091 1.00 90.06 109 VAL A CA 1
ATOM 856 C C . VAL A 1 109 ? -10.985 -7.329 -9.805 1.00 90.06 109 VAL A C 1
ATOM 858 O O . VAL A 1 109 ? -12.005 -6.641 -9.911 1.00 90.06 109 VAL A O 1
ATOM 861 N N . GLU A 1 110 ? -10.891 -8.564 -10.285 1.00 87.00 110 GLU A N 1
ATOM 862 C CA . GLU A 1 110 ? -12.018 -9.275 -10.871 1.00 87.00 110 GLU A CA 1
ATOM 863 C C . GLU A 1 110 ? -12.477 -10.392 -9.938 1.00 87.00 110 GLU A C 1
ATOM 865 O O . GLU A 1 110 ? -11.676 -11.148 -9.399 1.00 87.00 110 GLU A O 1
ATOM 870 N N . ILE A 1 111 ? -13.789 -10.517 -9.759 1.00 86.81 111 ILE A N 1
ATOM 871 C CA . ILE A 1 111 ? -14.411 -11.617 -9.021 1.00 86.81 111 ILE A CA 1
ATOM 872 C C . ILE A 1 111 ? -15.454 -12.214 -9.957 1.00 86.81 111 ILE A C 1
ATOM 874 O O . ILE A 1 111 ? -16.342 -11.520 -10.447 1.00 86.81 111 ILE A O 1
ATOM 878 N N . GLY A 1 112 ? -15.307 -13.488 -10.316 1.00 82.19 112 GLY A N 1
ATOM 879 C CA . GLY A 1 112 ? -16.230 -14.134 -11.261 1.00 82.19 112 GLY A CA 1
ATOM 880 C C . GLY A 1 112 ? -16.170 -13.646 -12.694 1.00 82.19 112 GLY A C 1
ATOM 881 O O . GLY A 1 112 ? -16.921 -14.123 -13.542 1.00 82.19 112 GLY A O 1
ATOM 882 N N . GLY A 1 113 ? -15.206 -12.784 -13.015 1.00 80.12 113 GLY A N 1
ATOM 883 C CA . GLY A 1 113 ? -15.033 -12.211 -14.351 1.00 80.12 113 GLY A CA 1
ATOM 884 C C . GLY A 1 113 ? -15.838 -10.943 -14.519 1.00 80.12 113 GLY A C 1
ATOM 885 O O . GLY A 1 113 ? -15.910 -10.398 -15.614 1.00 80.12 113 GLY A O 1
ATOM 886 N N . GLN A 1 114 ? -16.421 -10.471 -13.422 1.00 85.75 114 GLN A N 1
ATOM 887 C CA . GLN A 1 114 ? -16.858 -9.107 -13.286 1.00 85.75 114 GLN A CA 1
ATOM 888 C C . GLN A 1 114 ? -15.742 -8.318 -12.622 1.00 85.75 114 GLN A C 1
ATOM 890 O O . GLN A 1 114 ? -15.102 -8.767 -11.670 1.00 85.75 114 GLN A O 1
ATOM 895 N N . ARG A 1 115 ? -15.508 -7.130 -13.160 1.00 88.06 115 ARG A N 1
ATOM 896 C CA . ARG A 1 115 ? -14.526 -6.183 -12.651 1.00 88.06 115 ARG A CA 1
ATOM 897 C C . ARG A 1 115 ? -15.191 -5.437 -11.507 1.00 88.06 115 ARG A C 1
ATOM 899 O O . ARG A 1 115 ? -16.170 -4.736 -11.745 1.00 88.06 115 ARG A O 1
ATOM 906 N N . ILE A 1 116 ? -14.692 -5.636 -10.294 1.00 90.38 116 ILE A N 1
ATOM 907 C CA . ILE A 1 116 ? -15.266 -5.037 -9.085 1.00 90.38 116 ILE A CA 1
ATOM 908 C C . ILE A 1 116 ? -14.682 -3.650 -8.860 1.00 90.38 116 ILE A C 1
ATOM 910 O O . ILE A 1 116 ? -15.419 -2.703 -8.611 1.00 90.38 116 ILE A O 1
ATOM 914 N N . ASP A 1 117 ? -13.362 -3.533 -8.985 1.00 91.25 117 ASP A N 1
ATOM 915 C CA . ASP A 1 117 ? -12.650 -2.279 -8.775 1.00 91.25 117 ASP A CA 1
ATOM 916 C C . ASP A 1 117 ? -11.485 -2.146 -9.762 1.00 91.25 117 ASP A C 1
ATOM 918 O O . ASP A 1 117 ? -10.908 -3.143 -10.212 1.00 91.25 117 ASP A O 1
ATOM 922 N N . ARG A 1 118 ? -11.145 -0.903 -10.098 1.00 91.25 118 ARG A N 1
ATOM 923 C CA . ARG A 1 118 ? -9.987 -0.528 -10.905 1.00 91.25 118 ARG A CA 1
ATOM 924 C C . ARG A 1 118 ? -9.317 0.684 -10.276 1.00 91.25 118 ARG A C 1
ATOM 926 O O . ARG A 1 118 ? -9.945 1.724 -10.120 1.00 91.25 118 ARG A O 1
ATOM 933 N N . GLN A 1 119 ? -8.015 0.568 -10.071 1.00 90.44 119 GLN A N 1
ATOM 934 C CA . GLN A 1 119 ? -7.150 1.651 -9.626 1.00 90.44 119 GLN A CA 1
ATOM 935 C C . GLN A 1 119 ? -6.160 2.026 -10.730 1.00 90.44 119 GLN A C 1
ATOM 937 O O . GLN A 1 119 ? -5.784 1.180 -11.541 1.00 90.44 119 GLN A O 1
ATOM 942 N N . TYR A 1 120 ? -5.753 3.291 -10.763 1.00 93.56 120 TYR A N 1
ATOM 943 C CA . TYR A 1 120 ? -4.757 3.834 -11.693 1.00 93.56 120 TYR A CA 1
ATOM 944 C C . TYR A 1 120 ? -3.563 4.366 -10.899 1.00 93.56 120 TYR A C 1
ATOM 946 O O . TYR A 1 120 ? -3.762 4.838 -9.779 1.00 93.56 120 TYR A O 1
ATOM 954 N N . GLY A 1 121 ? -2.358 4.340 -11.475 1.00 89.31 121 GLY A N 1
ATOM 955 C CA . GLY A 1 121 ? -1.155 4.878 -10.825 1.00 89.31 121 GLY A CA 1
ATOM 956 C C . GLY A 1 121 ? -1.317 6.339 -10.397 1.00 89.31 121 GLY A C 1
ATOM 957 O O . GLY A 1 121 ? -1.119 6.667 -9.230 1.00 89.31 121 GLY A O 1
ATOM 958 N N . ASP A 1 122 ? -1.819 7.191 -11.295 1.00 91.31 122 ASP A N 1
ATOM 959 C CA . ASP A 1 122 ? -2.065 8.613 -11.004 1.00 91.31 122 ASP A CA 1
ATOM 960 C C . ASP A 1 122 ? -3.083 8.816 -9.874 1.00 91.31 122 ASP A C 1
ATOM 962 O O . ASP A 1 122 ? -2.935 9.693 -9.022 1.00 91.31 122 ASP A O 1
ATOM 966 N N . TRP A 1 123 ? -4.122 7.976 -9.833 1.00 93.94 123 TRP A N 1
ATOM 967 C CA . TRP A 1 123 ? -5.103 8.013 -8.751 1.00 93.94 123 TRP A CA 1
ATOM 968 C C . TRP A 1 123 ? -4.467 7.615 -7.417 1.00 93.94 123 TRP A C 1
ATOM 970 O O . TRP A 1 123 ? -4.741 8.259 -6.405 1.00 93.94 123 TRP A O 1
ATOM 980 N N . MET A 1 124 ? -3.598 6.596 -7.409 1.00 91.56 124 MET A N 1
ATOM 981 C CA . MET A 1 124 ? -2.873 6.181 -6.205 1.00 91.56 124 MET A CA 1
ATOM 982 C C . MET A 1 124 ? -1.996 7.325 -5.694 1.00 91.56 124 MET A C 1
ATOM 984 O O . MET A 1 124 ? -2.062 7.641 -4.507 1.00 91.56 124 MET A O 1
ATOM 988 N N . HIS A 1 125 ? -1.292 8.011 -6.598 1.00 92.94 125 HIS A N 1
ATOM 989 C CA . HIS A 1 125 ? -0.481 9.176 -6.261 1.00 92.94 125 HIS A CA 1
ATOM 990 C C . HIS A 1 125 ? -1.307 10.275 -5.584 1.00 92.94 125 HIS A C 1
ATOM 992 O O . HIS A 1 125 ? -1.002 10.692 -4.465 1.00 92.94 125 HIS A O 1
ATOM 998 N N . ILE A 1 126 ? -2.405 10.707 -6.215 1.00 95.12 126 ILE A N 1
ATOM 999 C CA . ILE A 1 126 ? -3.293 11.746 -5.663 1.00 95.12 126 ILE A CA 1
ATOM 1000 C C . ILE A 1 126 ? -3.872 11.308 -4.314 1.00 95.12 126 ILE A C 1
ATOM 1002 O O . ILE A 1 126 ? -3.911 12.089 -3.362 1.00 95.12 126 ILE A O 1
ATOM 1006 N N . TRP A 1 127 ? -4.305 10.052 -4.207 1.00 93.44 127 TRP A N 1
ATOM 1007 C CA . TRP A 1 127 ? -4.867 9.511 -2.976 1.00 93.44 127 TRP A CA 1
ATOM 1008 C C . TRP A 1 127 ? -3.857 9.551 -1.826 1.00 93.44 127 TRP A C 1
ATOM 1010 O O . TRP A 1 127 ? -4.200 9.947 -0.707 1.00 93.44 127 TRP A O 1
ATOM 1020 N N . ASN A 1 128 ? -2.605 9.184 -2.091 1.00 92.50 128 ASN A N 1
ATOM 1021 C CA . ASN A 1 128 ? -1.558 9.202 -1.080 1.00 92.50 128 ASN A CA 1
ATOM 1022 C C . ASN A 1 128 ? -1.185 10.629 -0.680 1.00 92.50 128 ASN A C 1
ATOM 1024 O O . ASN A 1 128 ? -1.047 10.888 0.509 1.00 92.50 128 ASN A O 1
ATOM 1028 N N . GLN A 1 129 ? -1.145 11.587 -1.609 1.00 92.56 129 GLN A N 1
ATOM 1029 C CA . GLN A 1 129 ? -0.935 12.997 -1.249 1.00 92.56 129 GLN A CA 1
ATOM 1030 C C . GLN A 1 129 ? -2.010 13.537 -0.291 1.00 92.56 129 GLN A C 1
ATOM 1032 O O . GLN A 1 129 ? -1.714 14.379 0.555 1.00 92.56 129 GLN A O 1
ATOM 1037 N N . LEU A 1 130 ? -3.250 13.048 -0.396 1.00 94.75 130 LEU A N 1
ATOM 1038 C CA . LEU A 1 130 ? -4.366 13.508 0.436 1.00 94.75 130 LEU A CA 1
ATOM 1039 C C . LEU A 1 130 ? -4.505 12.763 1.768 1.00 94.75 130 LEU A C 1
ATOM 1041 O O . LEU A 1 130 ? -5.000 13.338 2.735 1.00 94.75 130 LEU A O 1
ATOM 1045 N N . THR A 1 131 ? -4.138 11.4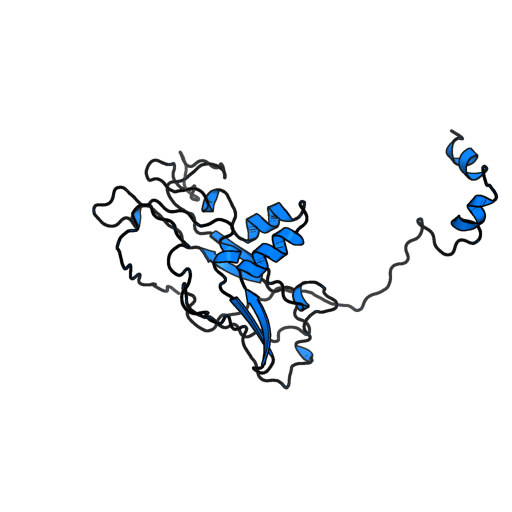82 1.821 1.00 92.81 131 THR A N 1
ATOM 1046 C CA . THR A 1 131 ? -4.461 10.613 2.969 1.00 92.81 131 THR A CA 1
ATOM 1047 C C . THR A 1 131 ? -3.259 10.196 3.805 1.00 92.81 131 THR A C 1
ATOM 1049 O O . THR A 1 131 ? -3.430 9.769 4.949 1.00 92.81 131 THR A O 1
ATOM 1052 N N . LEU A 1 132 ? -2.046 10.320 3.270 1.00 93.81 132 LEU A N 1
ATOM 1053 C CA . LEU A 1 132 ? -0.832 9.888 3.944 1.00 93.81 132 LEU A CA 1
ATOM 1054 C C . LEU A 1 132 ? -0.428 10.890 5.029 1.00 93.81 132 LEU A C 1
ATOM 1056 O O . LEU A 1 132 ? -0.217 12.075 4.770 1.00 93.81 132 LEU A O 1
ATOM 1060 N N . SER A 1 133 ? -0.264 10.407 6.260 1.00 95.44 133 SER A N 1
ATOM 1061 C CA . SER A 1 133 ? 0.275 11.229 7.340 1.00 95.44 133 SER A CA 1
ATOM 1062 C C . SER A 1 133 ? 1.788 11.414 7.188 1.00 95.44 133 SER A C 1
ATOM 1064 O O . SER A 1 133 ? 2.507 10.548 6.677 1.00 95.44 133 SER A O 1
ATOM 1066 N N . LYS A 1 134 ? 2.305 12.538 7.695 1.00 93.94 134 LYS A N 1
ATOM 1067 C CA . LYS A 1 134 ? 3.737 12.874 7.613 1.00 93.94 134 LYS A CA 1
ATOM 1068 C C . LYS A 1 134 ? 4.644 11.835 8.284 1.00 93.94 134 LYS A C 1
ATOM 1070 O O . LYS A 1 134 ? 5.780 11.638 7.865 1.00 93.94 134 LYS A O 1
ATOM 1075 N N . GLU A 1 135 ? 4.128 11.139 9.292 1.00 95.31 135 GLU A N 1
ATOM 1076 C CA . GLU A 1 135 ? 4.831 10.064 9.999 1.00 95.31 135 GLU A CA 1
ATOM 1077 C C . GLU A 1 135 ? 5.071 8.842 9.102 1.00 95.31 135 GLU A C 1
ATOM 1079 O O . GLU A 1 135 ? 6.143 8.240 9.133 1.00 95.31 135 GLU A O 1
ATOM 1084 N N . GLN A 1 136 ? 4.094 8.494 8.260 1.00 92.62 136 GLN A N 1
ATOM 1085 C CA . GLN A 1 136 ? 4.158 7.329 7.372 1.00 92.62 136 GLN A CA 1
ATOM 1086 C C . GLN A 1 136 ? 4.835 7.645 6.033 1.00 92.62 136 GLN A C 1
ATOM 1088 O O . GLN A 1 136 ? 5.338 6.741 5.361 1.00 92.62 136 GLN A O 1
ATOM 1093 N N . GLN A 1 137 ? 4.915 8.928 5.672 1.00 93.19 137 GLN A N 1
ATOM 1094 C CA . GLN A 1 137 ? 5.424 9.412 4.390 1.00 93.19 137 GLN A CA 1
ATOM 1095 C C . GLN A 1 137 ? 6.811 8.877 4.030 1.00 93.19 137 GLN A C 1
ATOM 1097 O O . GLN A 1 137 ? 7.026 8.388 2.922 1.00 93.19 137 GLN A O 1
ATOM 1102 N N . ARG A 1 138 ? 7.754 8.902 4.976 1.00 92.31 138 ARG A N 1
ATOM 1103 C CA . ARG A 1 138 ? 9.129 8.447 4.725 1.00 92.31 138 ARG A CA 1
ATOM 1104 C C . ARG A 1 138 ? 9.200 6.955 4.391 1.00 92.31 138 ARG A C 1
ATOM 1106 O O . ARG A 1 138 ? 9.954 6.561 3.503 1.00 92.31 138 ARG A O 1
ATOM 1113 N N . ALA A 1 139 ? 8.443 6.127 5.110 1.00 93.94 139 ALA A N 1
ATOM 1114 C CA . ALA A 1 139 ? 8.401 4.688 4.865 1.00 93.94 139 ALA A CA 1
ATOM 1115 C C . ALA A 1 139 ? 7.707 4.383 3.534 1.00 93.94 139 ALA A C 1
ATOM 1117 O O . ALA A 1 139 ? 8.195 3.562 2.760 1.00 93.94 139 ALA A O 1
ATOM 1118 N N . TYR A 1 140 ? 6.626 5.106 3.239 1.00 94.06 140 TYR A N 1
ATOM 1119 C CA . TYR A 1 140 ? 5.912 5.001 1.976 1.00 94.06 140 TYR A CA 1
ATOM 1120 C C . TYR A 1 140 ? 6.811 5.314 0.774 1.00 94.06 140 TYR A C 1
ATOM 1122 O O . TYR A 1 140 ? 6.908 4.507 -0.144 1.00 94.06 140 TYR A O 1
ATOM 1130 N N . TYR A 1 141 ? 7.565 6.415 0.825 1.00 93.38 141 TYR A N 1
ATOM 1131 C CA . TYR A 1 141 ? 8.499 6.798 -0.241 1.00 93.38 141 TYR A CA 1
ATOM 1132 C C . TYR A 1 141 ? 9.599 5.761 -0.462 1.00 93.38 141 TYR A C 1
ATOM 1134 O O . TYR A 1 141 ? 9.969 5.491 -1.602 1.00 93.38 141 TYR A O 1
ATOM 1142 N N . LYS A 1 142 ? 10.064 5.109 0.609 1.00 91.69 142 LYS A N 1
ATOM 1143 C CA . LYS A 1 142 ? 11.005 3.993 0.497 1.00 91.69 142 LYS A CA 1
ATOM 1144 C C . LYS A 1 142 ? 10.379 2.777 -0.199 1.00 91.69 142 LYS A C 1
ATOM 1146 O O . LYS A 1 142 ? 11.050 2.151 -1.009 1.00 91.69 142 LYS A O 1
ATOM 1151 N N . MET A 1 143 ? 9.116 2.459 0.092 1.00 91.38 143 MET A N 1
ATOM 1152 C CA . MET A 1 143 ? 8.399 1.320 -0.501 1.00 91.38 143 MET A CA 1
ATOM 1153 C C . MET A 1 143 ? 8.178 1.464 -2.014 1.00 91.38 143 MET A C 1
ATOM 1155 O O . MET A 1 143 ? 8.287 0.479 -2.739 1.00 91.38 143 MET A O 1
ATOM 1159 N N . ILE A 1 144 ? 7.905 2.682 -2.487 1.00 91.62 144 ILE A N 1
ATOM 1160 C CA . ILE A 1 144 ? 7.641 2.978 -3.908 1.00 91.62 144 ILE A CA 1
ATOM 1161 C C . ILE A 1 144 ? 8.878 3.424 -4.697 1.00 91.62 144 ILE A C 1
ATOM 1163 O O . ILE A 1 144 ? 8.756 3.807 -5.858 1.00 91.62 144 ILE A O 1
ATOM 1167 N N . GLY A 1 145 ? 10.060 3.419 -4.077 1.00 89.00 145 GLY A N 1
ATOM 1168 C CA . GLY A 1 145 ? 11.311 3.749 -4.761 1.00 89.00 145 GLY A CA 1
ATOM 1169 C C . GLY A 1 145 ? 11.552 5.242 -4.974 1.00 89.00 145 GLY A C 1
ATOM 1170 O O . GLY A 1 145 ? 12.413 5.603 -5.768 1.00 89.00 145 GLY A O 1
ATOM 1171 N N . ASN A 1 146 ? 10.857 6.124 -4.249 1.00 89.12 146 ASN A N 1
ATOM 1172 C CA . ASN A 1 146 ? 11.189 7.548 -4.216 1.00 89.12 146 ASN A CA 1
ATOM 1173 C C . ASN A 1 146 ? 12.364 7.794 -3.253 1.00 89.12 146 ASN A C 1
ATOM 1175 O O . ASN A 1 146 ? 12.214 8.355 -2.163 1.00 89.12 146 ASN A O 1
ATOM 1179 N N . THR A 1 147 ? 13.533 7.277 -3.620 1.00 85.88 147 THR A N 1
ATOM 1180 C CA . THR A 1 147 ? 14.782 7.432 -2.875 1.00 85.88 147 THR A CA 1
ATOM 1181 C C . THR A 1 147 ? 15.824 8.108 -3.755 1.00 85.88 147 THR A C 1
ATOM 1183 O O . THR A 1 147 ? 15.855 7.922 -4.969 1.00 85.88 147 THR A O 1
ATOM 1186 N N . THR A 1 148 ? 16.730 8.858 -3.131 1.00 81.00 148 THR A N 1
ATOM 1187 C CA . THR A 1 148 ? 17.809 9.586 -3.823 1.00 81.00 148 THR A CA 1
ATOM 1188 C C . THR A 1 148 ? 18.729 8.684 -4.646 1.00 81.00 148 THR A C 1
ATOM 1190 O O . THR A 1 148 ? 19.405 9.160 -5.546 1.00 81.00 148 THR A O 1
ATOM 1193 N N . GLN A 1 149 ? 18.761 7.381 -4.356 1.00 77.50 149 GLN A N 1
ATOM 1194 C CA . GLN A 1 149 ? 19.545 6.406 -5.116 1.00 77.50 149 GLN A CA 1
ATOM 1195 C C . GLN A 1 149 ? 18.954 6.103 -6.496 1.00 77.50 149 GLN A C 1
ATOM 1197 O O . GLN A 1 149 ? 19.703 5.720 -7.387 1.00 77.50 149 GLN A O 1
ATOM 1202 N N . LEU A 1 150 ? 17.636 6.242 -6.659 1.00 82.25 150 LEU A N 1
ATOM 1203 C CA . LEU A 1 150 ? 16.936 5.936 -7.908 1.00 82.25 150 LEU A CA 1
ATOM 1204 C C . LEU A 1 150 ? 16.623 7.200 -8.720 1.00 82.25 150 LEU A C 1
ATOM 1206 O O . LEU A 1 150 ? 16.571 7.133 -9.946 1.00 82.25 150 LEU A O 1
ATOM 1210 N N . THR A 1 151 ? 16.437 8.344 -8.054 1.00 82.31 151 THR A N 1
ATOM 1211 C CA . THR A 1 151 ? 15.993 9.592 -8.697 1.00 82.31 151 THR A CA 1
ATOM 1212 C C . THR A 1 151 ? 17.131 10.499 -9.172 1.00 82.31 151 THR A C 1
ATOM 1214 O O . THR A 1 151 ? 16.902 11.398 -9.985 1.00 82.31 151 THR A O 1
ATOM 1217 N N . TYR A 1 152 ? 18.365 10.283 -8.707 1.00 82.38 152 TYR A N 1
ATOM 1218 C CA . TYR A 1 152 ? 19.534 11.018 -9.195 1.00 82.38 152 TYR A CA 1
ATOM 1219 C C . TYR A 1 152 ? 20.018 10.487 -10.546 1.00 82.38 152 TYR A C 1
ATOM 1221 O O . TYR A 1 152 ? 19.978 9.289 -10.808 1.00 82.38 152 TYR A O 1
ATOM 1229 N N . ILE A 1 153 ? 20.494 11.405 -11.392 1.00 82.44 153 ILE A N 1
ATOM 1230 C CA . ILE A 1 153 ? 21.128 11.075 -12.672 1.00 82.44 153 ILE A CA 1
ATOM 1231 C C . ILE A 1 153 ? 22.441 10.327 -12.435 1.00 82.44 153 ILE A C 1
ATOM 1233 O O . ILE A 1 153 ? 23.228 10.703 -11.559 1.00 82.44 153 ILE A O 1
ATOM 1237 N N . THR A 1 154 ? 22.672 9.284 -13.229 1.00 79.81 154 THR A N 1
ATOM 1238 C CA . THR A 1 154 ? 23.964 8.604 -13.300 1.00 79.81 154 THR A CA 1
ATOM 1239 C C . THR A 1 154 ? 24.917 9.316 -14.248 1.00 79.81 154 THR A C 1
ATOM 1241 O O . THR A 1 154 ? 24.501 9.778 -15.305 1.00 79.81 154 THR A O 1
ATOM 1244 N N . ASP A 1 155 ? 26.200 9.361 -13.893 1.00 79.06 155 ASP A N 1
ATOM 1245 C CA . ASP A 1 155 ? 27.285 9.875 -14.740 1.00 79.06 155 ASP A CA 1
ATOM 1246 C C . ASP A 1 155 ? 28.481 8.909 -14.647 1.00 79.06 155 ASP A C 1
ATOM 1248 O O . ASP A 1 155 ? 28.793 8.451 -13.538 1.00 79.06 155 ASP A O 1
ATOM 1252 N N . PRO A 1 156 ? 29.167 8.595 -15.759 1.00 77.88 156 PRO A N 1
ATOM 1253 C CA . PRO A 1 156 ? 30.392 7.792 -15.752 1.00 77.88 156 PRO A CA 1
ATOM 1254 C C . PRO A 1 156 ? 31.479 8.276 -14.778 1.00 77.88 156 PRO A C 1
ATOM 1256 O O . PRO A 1 156 ? 32.235 7.459 -14.255 1.00 77.88 156 PRO A O 1
ATOM 1259 N N . ASN A 1 157 ? 31.555 9.583 -14.515 1.00 78.44 157 ASN A N 1
ATOM 1260 C CA . ASN A 1 157 ? 32.555 10.206 -13.644 1.00 78.44 157 ASN A CA 1
ATOM 1261 C C . ASN A 1 157 ? 32.229 10.081 -12.146 1.00 78.44 157 ASN A C 1
ATOM 1263 O O . ASN A 1 157 ? 33.056 10.431 -11.300 1.00 78.44 157 ASN A O 1
ATOM 1267 N N . PHE A 1 158 ? 31.026 9.622 -11.792 1.00 75.62 158 PHE A N 1
ATOM 1268 C CA . PHE A 1 158 ? 30.632 9.436 -10.399 1.00 75.62 158 PHE A CA 1
ATOM 1269 C C . PHE A 1 158 ? 31.180 8.136 -9.805 1.00 75.62 158 PHE A C 1
ATOM 1271 O O . PHE A 1 158 ? 31.610 7.214 -10.495 1.00 75.62 158 PHE A O 1
ATOM 1278 N N . ALA A 1 159 ? 31.170 8.061 -8.474 1.00 70.00 159 ALA A N 1
ATOM 1279 C CA . ALA A 1 159 ? 31.671 6.896 -7.760 1.00 70.00 159 ALA A CA 1
ATOM 1280 C C . ALA A 1 159 ? 30.814 5.641 -8.019 1.00 70.00 159 ALA A C 1
ATOM 1282 O O . ALA A 1 159 ? 29.600 5.717 -8.238 1.00 70.00 159 ALA A O 1
ATOM 1283 N N . GLY A 1 160 ? 31.466 4.477 -7.950 1.00 67.44 160 GLY A N 1
ATOM 1284 C CA . GLY A 1 160 ? 30.847 3.166 -8.137 1.00 67.44 160 GLY A CA 1
ATOM 1285 C C . GLY A 1 160 ? 29.763 2.827 -7.111 1.00 67.44 160 GLY A C 1
ATOM 1286 O O . GLY A 1 160 ? 29.770 3.321 -5.979 1.00 67.44 160 GLY A O 1
ATOM 1287 N N . VAL A 1 161 ? 28.851 1.925 -7.483 1.00 64.06 161 VAL A N 1
ATOM 1288 C CA . VAL A 1 161 ? 27.924 1.286 -6.535 1.00 64.06 161 VAL A CA 1
ATOM 1289 C C . VAL A 1 161 ? 28.724 0.428 -5.547 1.00 64.06 161 VAL A C 1
ATOM 1291 O O . VAL A 1 161 ? 29.609 -0.334 -5.932 1.00 64.06 161 VAL A O 1
ATOM 1294 N N . SER A 1 162 ? 28.430 0.557 -4.251 1.00 60.69 162 SER A N 1
ATOM 1295 C CA . SER A 1 162 ? 29.059 -0.265 -3.212 1.00 60.69 162 SER A CA 1
ATOM 1296 C C . SER A 1 162 ? 28.544 -1.702 -3.319 1.00 60.69 162 SER A C 1
ATOM 1298 O O . SER A 1 162 ? 27.406 -1.982 -2.952 1.00 60.69 162 SER A O 1
ATOM 1300 N N . GLY A 1 163 ? 29.371 -2.596 -3.861 1.00 59.44 163 GLY A N 1
ATOM 1301 C CA . GLY A 1 163 ? 29.155 -4.041 -3.810 1.00 59.44 163 GLY A CA 1
ATOM 1302 C C . GLY A 1 163 ? 29.742 -4.668 -2.535 1.00 59.44 163 GLY A C 1
ATOM 1303 O O . GLY A 1 163 ? 30.550 -4.026 -1.857 1.00 59.44 163 GLY A O 1
ATOM 1304 N N . PRO A 1 164 ? 29.417 -5.939 -2.227 1.00 56.16 164 PRO A N 1
ATOM 1305 C CA . PRO A 1 164 ? 29.941 -6.661 -1.057 1.00 56.16 164 PRO A CA 1
ATOM 1306 C C . PRO A 1 164 ? 31.478 -6.718 -0.975 1.00 56.16 164 PRO A C 1
ATOM 1308 O O . PRO A 1 164 ? 32.032 -6.956 0.093 1.00 56.16 164 PRO A O 1
ATOM 1311 N N . CYS A 1 165 ? 32.168 -6.488 -2.095 1.00 54.53 165 CYS A N 1
ATOM 1312 C CA . CYS A 1 165 ? 33.624 -6.487 -2.233 1.00 54.53 165 CYS A CA 1
ATOM 1313 C C . CYS A 1 165 ? 34.241 -5.098 -2.508 1.00 54.53 165 CYS A C 1
ATOM 1315 O O . CYS A 1 165 ? 35.427 -5.015 -2.828 1.00 54.53 165 CYS A O 1
ATOM 1317 N N . ALA A 1 166 ? 33.488 -3.996 -2.391 1.00 55.41 166 ALA A N 1
ATOM 1318 C CA . ALA A 1 166 ? 34.000 -2.650 -2.668 1.00 55.41 166 ALA A CA 1
ATOM 1319 C C . ALA A 1 166 ? 34.890 -2.135 -1.517 1.00 55.41 166 ALA A C 1
ATOM 1321 O O . ALA A 1 166 ? 34.463 -1.346 -0.677 1.00 55.41 166 ALA A O 1
ATOM 1322 N N . ALA A 1 167 ? 36.141 -2.600 -1.475 1.00 52.78 167 ALA A N 1
ATOM 1323 C CA . ALA A 1 167 ? 37.100 -2.311 -0.409 1.00 52.78 167 ALA A CA 1
ATOM 1324 C C . ALA A 1 167 ? 37.604 -0.854 -0.380 1.00 52.78 167 ALA A C 1
ATOM 1326 O O . ALA A 1 167 ? 38.198 -0.438 0.615 1.00 52.78 167 ALA A O 1
ATOM 1327 N N . THR A 1 168 ? 37.409 -0.045 -1.428 1.00 53.03 168 THR A N 1
ATOM 1328 C CA . THR A 1 168 ? 37.856 1.361 -1.445 1.00 53.03 168 THR A CA 1
ATOM 1329 C C . THR A 1 168 ? 37.101 2.162 -2.513 1.00 53.03 168 THR A C 1
ATOM 1331 O O . THR A 1 168 ? 37.139 1.802 -3.684 1.00 53.03 168 THR A O 1
ATOM 1334 N N . GLY A 1 169 ? 36.427 3.255 -2.132 1.00 55.06 169 GLY A N 1
ATOM 1335 C CA . GLY A 1 169 ? 35.971 4.298 -3.072 1.00 55.06 169 GLY A CA 1
ATOM 1336 C C . GLY A 1 169 ? 34.474 4.376 -3.404 1.00 55.06 169 GLY A C 1
ATOM 1337 O O .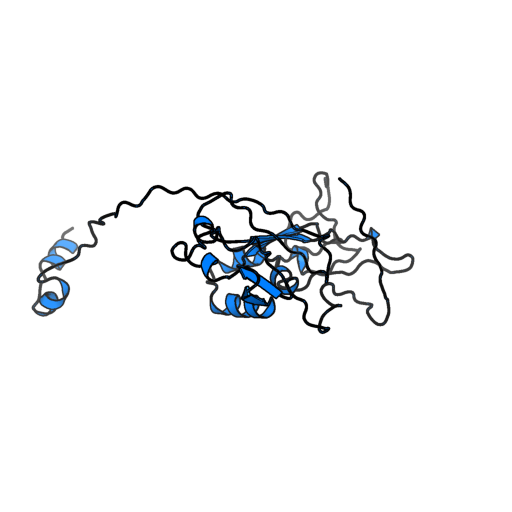 GLY A 1 169 ? 34.064 5.345 -4.037 1.00 55.06 169 GLY A O 1
ATOM 1338 N N . ALA A 1 170 ? 33.634 3.440 -2.957 1.00 57.47 170 ALA A N 1
ATOM 1339 C CA . ALA A 1 170 ? 32.183 3.588 -3.095 1.00 57.47 170 ALA A CA 1
ATOM 1340 C C . ALA A 1 170 ? 31.613 4.330 -1.869 1.00 57.47 170 ALA A C 1
ATOM 1342 O O . ALA A 1 170 ? 31.755 3.831 -0.748 1.00 57.47 170 ALA A O 1
ATOM 1343 N N . PRO A 1 171 ? 30.973 5.506 -2.017 1.00 54.34 171 PRO A N 1
ATOM 1344 C CA . PRO A 1 171 ? 30.344 6.178 -0.892 1.00 54.34 171 PRO A CA 1
ATOM 1345 C C . PRO A 1 171 ? 29.244 5.275 -0.316 1.00 54.34 171 PRO A C 1
ATOM 1347 O O . PRO A 1 171 ? 28.229 4.997 -0.959 1.00 54.34 171 PRO A O 1
ATOM 1350 N N . THR A 1 172 ? 29.420 4.860 0.942 1.00 55.66 172 THR A N 1
ATOM 1351 C CA . THR A 1 172 ? 28.389 4.193 1.763 1.00 55.66 172 THR A CA 1
ATOM 1352 C C . THR A 1 172 ? 27.190 5.107 2.043 1.00 55.66 172 THR A C 1
ATOM 1354 O O . THR A 1 172 ? 26.179 4.682 2.599 1.00 55.66 172 THR A O 1
ATOM 1357 N N . GLN A 1 173 ? 27.292 6.374 1.637 1.00 54.66 173 GLN A N 1
ATOM 1358 C CA . GLN A 1 173 ? 26.269 7.393 1.775 1.00 54.66 173 GLN A CA 1
ATOM 1359 C C . GLN A 1 173 ? 25.187 7.234 0.697 1.00 54.66 173 GLN A C 1
ATOM 1361 O O . GLN A 1 173 ? 25.455 7.145 -0.500 1.00 54.66 173 GLN A O 1
ATOM 1366 N N . VAL A 1 174 ? 23.932 7.218 1.148 1.00 58.22 174 VAL A N 1
ATOM 1367 C CA . VAL A 1 174 ? 22.701 6.999 0.359 1.00 58.22 174 VAL A CA 1
ATOM 1368 C C . VAL A 1 174 ? 22.348 8.218 -0.522 1.00 58.22 174 VAL A C 1
ATOM 1370 O O . VAL A 1 174 ? 21.463 8.142 -1.371 1.00 58.22 174 VAL A O 1
ATOM 1373 N N . CYS A 1 175 ? 23.033 9.347 -0.317 1.00 63.47 175 CYS A N 1
ATOM 1374 C CA . CYS A 1 175 ? 22.718 10.661 -0.882 1.00 63.47 175 CYS A CA 1
ATOM 1375 C C . CYS A 1 175 ? 23.727 11.183 -1.921 1.00 63.47 175 CYS A C 1
ATOM 1377 O O . CYS A 1 175 ? 23.636 12.349 -2.296 1.00 63.47 175 CYS A O 1
ATOM 1379 N N . ALA A 1 176 ? 24.679 10.366 -2.380 1.00 66.50 176 ALA A N 1
ATOM 1380 C CA . ALA A 1 176 ? 25.617 10.753 -3.435 1.00 66.50 176 ALA A CA 1
ATOM 1381 C C . ALA A 1 176 ? 25.178 10.171 -4.793 1.00 66.50 176 ALA A C 1
ATOM 1383 O O . ALA A 1 176 ? 24.767 9.006 -4.827 1.00 66.50 176 ALA A O 1
ATOM 1384 N N . PRO A 1 177 ? 25.266 10.941 -5.894 1.00 70.50 177 PRO A N 1
ATOM 1385 C CA . PRO A 1 177 ? 25.028 10.413 -7.233 1.00 70.50 177 PRO A CA 1
ATOM 1386 C C . PRO A 1 177 ? 26.097 9.365 -7.587 1.00 70.50 177 PRO A C 1
ATOM 1388 O O . PRO A 1 177 ? 27.220 9.406 -7.075 1.00 70.50 177 PRO A O 1
ATOM 1391 N N . ARG A 1 178 ? 25.726 8.381 -8.412 1.00 75.06 178 ARG A N 1
ATOM 1392 C CA . ARG A 1 178 ? 26.527 7.177 -8.697 1.00 75.06 178 ARG A CA 1
ATOM 1393 C C . ARG A 1 178 ? 26.666 6.950 -10.193 1.00 75.06 178 ARG A C 1
ATOM 1395 O O . ARG A 1 178 ? 25.898 7.494 -10.976 1.00 75.06 178 ARG A O 1
ATOM 1402 N N . ASN A 1 179 ? 27.610 6.103 -10.582 1.00 77.25 179 ASN A N 1
ATOM 1403 C CA . ASN A 1 179 ? 27.775 5.712 -11.980 1.00 77.25 179 ASN A CA 1
ATOM 1404 C C . ASN A 1 179 ? 26.764 4.659 -12.469 1.00 77.25 179 ASN A C 1
ATOM 1406 O O . ASN A 1 179 ? 26.716 4.388 -13.661 1.00 77.25 179 ASN A O 1
ATOM 1410 N N . ALA A 1 180 ? 25.966 4.053 -11.593 1.00 79.94 180 ALA A N 1
ATOM 1411 C CA . ALA A 1 180 ? 24.967 3.055 -11.966 1.00 79.94 180 ALA A CA 1
ATOM 1412 C C . ALA A 1 180 ? 23.763 3.105 -11.016 1.00 79.94 180 ALA A C 1
ATOM 1414 O O . ALA A 1 180 ? 23.898 3.464 -9.839 1.00 79.94 180 ALA A O 1
ATOM 1415 N N . LEU A 1 181 ? 22.594 2.724 -11.533 1.00 83.50 181 LEU A N 1
ATOM 1416 C CA . LEU A 1 181 ? 21.373 2.535 -10.754 1.00 83.50 181 LEU A CA 1
ATOM 1417 C C . LEU A 1 181 ? 21.358 1.092 -10.234 1.00 83.50 181 LEU A C 1
ATOM 1419 O O . LEU A 1 181 ? 21.400 0.171 -11.050 1.00 83.50 181 LEU A O 1
ATOM 1423 N N . PRO A 1 182 ? 21.312 0.873 -8.909 1.00 82.00 182 PRO A N 1
ATOM 1424 C CA . PRO A 1 182 ? 21.336 -0.470 -8.344 1.00 82.00 182 PRO A CA 1
ATOM 1425 C C . PRO A 1 182 ? 20.015 -1.210 -8.575 1.00 82.00 182 PRO A C 1
ATOM 1427 O O . PRO A 1 182 ? 18.938 -0.605 -8.521 1.00 82.00 182 PRO A O 1
ATOM 1430 N N . GLU A 1 183 ? 20.094 -2.534 -8.719 1.00 87.25 183 GLU A N 1
ATOM 1431 C CA . GLU A 1 183 ? 18.916 -3.400 -8.653 1.00 87.25 183 GLU A CA 1
ATOM 1432 C C . GLU A 1 183 ? 18.194 -3.181 -7.316 1.00 87.25 183 GLU A C 1
ATOM 1434 O O . GLU A 1 183 ? 18.799 -3.252 -6.242 1.00 87.25 183 GLU A O 1
ATOM 1439 N N . THR A 1 184 ? 16.902 -2.854 -7.370 1.00 85.88 184 THR A N 1
ATOM 1440 C CA . THR A 1 184 ? 16.133 -2.495 -6.172 1.00 85.88 184 THR A CA 1
ATOM 1441 C C . THR A 1 184 ? 14.757 -3.137 -6.200 1.00 85.88 184 THR A C 1
ATOM 1443 O O . THR A 1 184 ? 14.015 -3.011 -7.174 1.00 85.88 184 THR A O 1
ATOM 1446 N N . THR A 1 185 ? 14.385 -3.785 -5.097 1.00 91.44 185 THR A N 1
ATOM 1447 C CA . THR A 1 185 ? 13.057 -4.375 -4.918 1.00 91.44 185 THR A CA 1
ATOM 1448 C C . THR A 1 185 ? 12.115 -3.388 -4.227 1.00 91.44 185 THR A C 1
ATOM 1450 O O . THR A 1 185 ? 12.424 -2.809 -3.184 1.00 91.44 185 THR A O 1
ATOM 1453 N N . LEU A 1 186 ? 10.960 -3.162 -4.844 1.00 91.38 186 LEU A N 1
ATOM 1454 C CA . LEU A 1 186 ? 9.905 -2.261 -4.402 1.00 91.38 186 LEU A CA 1
ATOM 1455 C C . LEU A 1 186 ? 8.689 -3.064 -3.946 1.00 91.38 186 LEU A C 1
ATOM 1457 O O . LEU A 1 186 ? 8.385 -4.122 -4.497 1.00 91.38 186 LEU A O 1
ATOM 1461 N N . TYR A 1 187 ? 7.970 -2.523 -2.964 1.00 94.38 187 TYR A N 1
ATOM 1462 C CA . TYR A 1 187 ? 6.758 -3.120 -2.403 1.00 94.38 187 TYR A CA 1
ATOM 1463 C C . TYR A 1 187 ? 5.629 -2.100 -2.454 1.00 94.38 187 TYR A C 1
ATOM 1465 O O . TYR A 1 187 ? 5.454 -1.298 -1.541 1.00 94.38 187 TYR A O 1
ATOM 1473 N N . ILE A 1 188 ? 4.850 -2.110 -3.526 1.00 92.50 188 ILE A N 1
ATOM 1474 C CA . ILE A 1 188 ? 3.824 -1.095 -3.758 1.00 92.50 188 ILE A CA 1
ATOM 1475 C C . ILE A 1 188 ? 2.506 -1.559 -3.119 1.00 92.50 188 ILE A C 1
ATOM 1477 O O . ILE A 1 188 ? 1.959 -2.586 -3.529 1.00 92.50 188 ILE A O 1
ATOM 1481 N N . PRO A 1 189 ? 1.963 -0.850 -2.111 1.00 93.12 189 PRO A N 1
ATOM 1482 C CA . PRO A 1 189 ? 0.699 -1.238 -1.497 1.00 93.12 189 PRO A CA 1
ATOM 1483 C C . PRO A 1 189 ? -0.475 -0.947 -2.436 1.00 93.12 189 PRO A C 1
ATOM 1485 O O . PRO A 1 189 ? -0.625 0.168 -2.937 1.00 93.12 189 PRO A O 1
ATOM 1488 N N . LEU A 1 190 ? -1.350 -1.934 -2.628 1.00 91.88 190 LEU A N 1
ATOM 1489 C CA . LEU A 1 190 ? -2.598 -1.749 -3.364 1.00 91.88 190 LEU A CA 1
ATOM 1490 C C . LEU A 1 190 ? -3.687 -1.214 -2.424 1.00 91.88 190 LEU A C 1
ATOM 1492 O O . LEU A 1 190 ? -3.797 -1.622 -1.268 1.00 91.88 190 LEU A O 1
ATOM 1496 N N . LEU A 1 191 ? -4.511 -0.295 -2.929 1.00 91.94 191 LEU A N 1
ATOM 1497 C CA . LEU A 1 191 ? -5.434 0.517 -2.121 1.00 91.94 191 LEU A CA 1
ATOM 1498 C C . LEU A 1 191 ? -6.914 0.128 -2.289 1.00 91.94 191 LEU A C 1
ATOM 1500 O O . LEU A 1 191 ? -7.804 0.973 -2.138 1.00 91.94 191 LEU A O 1
ATOM 1504 N N . PHE A 1 192 ? -7.181 -1.152 -2.562 1.00 92.25 192 PHE A N 1
ATOM 1505 C CA . PHE A 1 192 ? -8.538 -1.696 -2.672 1.00 92.25 192 PHE A CA 1
ATOM 1506 C C . PHE A 1 192 ? -9.327 -1.586 -1.363 1.00 92.25 192 PHE A C 1
ATOM 1508 O O . PHE A 1 192 ? -8.758 -1.459 -0.274 1.00 92.25 192 PHE A O 1
ATOM 1515 N N . TRP A 1 193 ? -10.655 -1.701 -1.454 1.00 91.94 193 TRP A N 1
ATOM 1516 C CA . TRP A 1 193 ? -11.557 -1.608 -0.298 1.00 91.94 193 TRP A CA 1
ATOM 1517 C C . TRP A 1 193 ? -11.179 -2.576 0.838 1.00 91.94 193 TRP A C 1
ATOM 1519 O O . TRP A 1 193 ? -11.195 -2.187 2.007 1.00 91.94 193 TRP A O 1
ATOM 1529 N N . TYR A 1 194 ? -10.751 -3.797 0.497 1.00 92.38 194 TYR A N 1
ATOM 1530 C CA . TYR A 1 194 ? -10.372 -4.838 1.457 1.00 92.38 194 TYR A CA 1
ATOM 1531 C C . TYR A 1 194 ? -8.956 -4.674 2.038 1.00 92.38 194 TYR A C 1
ATOM 1533 O O . TYR A 1 194 ? -8.574 -5.398 2.953 1.00 92.38 194 TYR A O 1
ATOM 1541 N N . CYS A 1 195 ? -8.155 -3.728 1.533 1.00 91.44 195 CYS A N 1
ATOM 1542 C CA . CYS A 1 195 ? -6.794 -3.476 2.022 1.00 91.44 195 CYS A CA 1
ATOM 1543 C C . CYS A 1 195 ? -6.743 -2.453 3.168 1.00 91.44 195 CYS A C 1
ATOM 1545 O O . CYS A 1 195 ? -5.752 -2.390 3.894 1.00 91.44 195 CYS A O 1
ATOM 1547 N N . ARG A 1 196 ? -7.802 -1.652 3.340 1.00 86.75 196 ARG A N 1
ATOM 1548 C CA . ARG A 1 196 ? -7.812 -0.517 4.277 1.00 86.75 196 ARG A CA 1
ATOM 1549 C C . ARG A 1 196 ? -8.112 -0.943 5.708 1.00 86.75 196 ARG A C 1
ATOM 1551 O O . ARG A 1 196 ? -7.401 -0.550 6.626 1.00 86.75 196 ARG A O 1
ATOM 1558 N N . ASN A 1 197 ? -9.146 -1.766 5.875 1.00 91.50 197 ASN A N 1
ATOM 1559 C CA . ASN A 1 197 ? -9.655 -2.179 7.177 1.00 91.50 197 ASN A CA 1
ATOM 1560 C C . ASN A 1 197 ? -9.767 -3.706 7.249 1.00 91.50 197 ASN A C 1
ATOM 1562 O O . ASN A 1 197 ? -10.358 -4.301 6.346 1.00 91.50 197 ASN A O 1
ATOM 1566 N N . PRO A 1 198 ? -9.298 -4.349 8.334 1.00 91.50 198 PRO A N 1
ATOM 1567 C CA . PRO A 1 198 ? -9.399 -5.802 8.482 1.00 91.50 198 PRO A CA 1
ATOM 1568 C C . PRO A 1 198 ? -10.855 -6.280 8.598 1.00 91.50 198 PRO A C 1
ATOM 1570 O O . PRO A 1 198 ? -11.166 -7.396 8.203 1.00 91.50 198 PRO A O 1
ATOM 1573 N N . GLY A 1 199 ? -11.774 -5.421 9.059 1.00 93.00 199 GLY A N 1
ATOM 1574 C CA . GLY A 1 199 ? -13.213 -5.716 9.080 1.00 93.00 199 GLY A CA 1
ATOM 1575 C C . GLY A 1 199 ? -13.874 -5.783 7.696 1.00 93.00 199 GLY A C 1
ATOM 1576 O O . GLY A 1 199 ? -15.012 -6.225 7.597 1.00 93.00 199 GLY A O 1
ATOM 1577 N N . LEU A 1 200 ? -13.176 -5.355 6.638 1.00 93.00 200 LEU A N 1
ATOM 1578 C CA . LEU A 1 200 ? -13.621 -5.433 5.241 1.00 93.00 200 LEU A CA 1
ATOM 1579 C C . LEU A 1 200 ? -12.745 -6.387 4.415 1.00 93.00 200 LEU A C 1
ATOM 1581 O O . LEU A 1 200 ? -12.741 -6.303 3.186 1.00 93.00 200 LEU A O 1
ATOM 1585 N N . ALA A 1 201 ? -11.982 -7.263 5.077 1.00 93.25 201 ALA A N 1
ATOM 1586 C CA . ALA A 1 201 ? -11.157 -8.258 4.4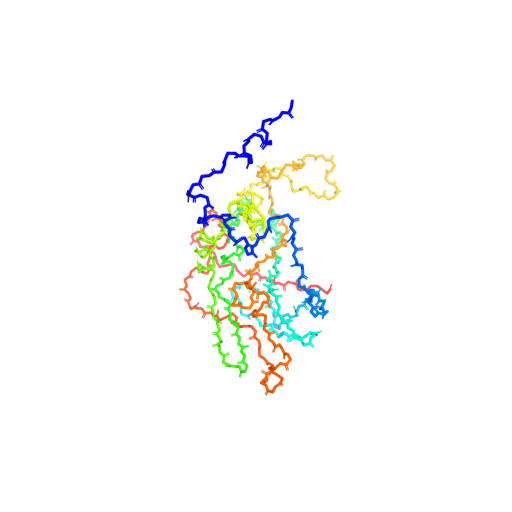05 1.00 93.25 201 ALA A CA 1
ATOM 1587 C C . ALA A 1 201 ? -12.009 -9.123 3.464 1.00 93.25 201 ALA A C 1
ATOM 1589 O O . ALA A 1 201 ? -13.156 -9.460 3.765 1.00 93.25 201 ALA A O 1
ATOM 1590 N N . LEU A 1 202 ? -11.450 -9.475 2.308 1.00 91.38 202 LEU A N 1
ATOM 1591 C CA . LEU A 1 202 ? -12.184 -10.175 1.261 1.00 91.38 202 LEU A CA 1
ATOM 1592 C C . LEU A 1 202 ? -12.411 -11.641 1.673 1.00 91.38 202 LEU A C 1
ATOM 1594 O O . LEU A 1 202 ? -11.422 -12.360 1.834 1.00 91.38 202 LEU A O 1
ATOM 1598 N N . PRO A 1 203 ? -13.663 -12.122 1.811 1.00 91.81 203 PRO A N 1
ATOM 1599 C CA . PRO A 1 203 ? -13.932 -13.485 2.251 1.00 91.81 203 PRO A CA 1
ATOM 1600 C C . PRO A 1 203 ? -13.770 -14.484 1.104 1.00 91.81 203 PRO A C 1
ATOM 1602 O O . PRO A 1 203 ? -14.731 -14.841 0.419 1.00 91.81 203 PRO A O 1
ATOM 1605 N N . LEU A 1 204 ? -12.545 -14.977 0.914 1.00 88.25 204 LEU A N 1
ATOM 1606 C CA . LEU A 1 204 ? -12.220 -15.987 -0.096 1.00 88.25 204 LEU A CA 1
ATOM 1607 C C . LEU A 1 204 ? -13.043 -17.268 0.095 1.00 88.25 204 LEU A C 1
ATOM 1609 O O . LEU A 1 204 ? -13.451 -17.897 -0.883 1.00 88.25 204 LEU A O 1
ATOM 1613 N N . ILE A 1 205 ? -13.353 -17.624 1.347 1.00 87.88 205 ILE A N 1
ATOM 1614 C CA . ILE A 1 205 ? -14.190 -18.786 1.670 1.00 87.88 205 ILE A CA 1
ATOM 1615 C C . ILE A 1 205 ? -15.626 -18.665 1.133 1.00 87.88 205 ILE A C 1
ATOM 1617 O O . ILE A 1 205 ? -16.221 -19.675 0.755 1.00 87.88 205 ILE A O 1
ATOM 1621 N N . ALA A 1 206 ? -16.179 -17.452 1.058 1.00 86.06 206 ALA A N 1
ATOM 1622 C CA . ALA A 1 206 ? -17.544 -17.212 0.590 1.00 86.06 206 ALA A CA 1
ATOM 1623 C C . ALA A 1 206 ? -17.647 -17.172 -0.945 1.00 86.06 206 ALA A C 1
ATOM 1625 O O . ALA A 1 206 ? -18.725 -17.354 -1.502 1.00 86.06 206 ALA A O 1
ATOM 1626 N N . LEU A 1 207 ? -16.525 -16.989 -1.644 1.00 81.12 207 LEU A N 1
ATOM 1627 C CA . LEU A 1 207 ? -16.473 -16.827 -3.101 1.00 81.12 207 LEU A CA 1
ATOM 1628 C C . LEU A 1 207 ? -16.240 -18.155 -3.854 1.00 81.12 207 LEU A C 1
ATOM 1630 O O . LEU A 1 207 ? -15.890 -18.162 -5.031 1.00 81.12 207 LEU A O 1
ATOM 1634 N N . LYS A 1 208 ? -16.452 -19.301 -3.189 1.00 60.47 208 LYS A N 1
ATOM 1635 C CA . LYS A 1 208 ? -16.080 -20.647 -3.670 1.00 60.47 208 LYS A CA 1
ATOM 1636 C C . LYS A 1 208 ? -16.729 -21.091 -4.989 1.00 60.47 208 LYS A C 1
ATOM 1638 O O . LYS A 1 208 ? -16.101 -21.868 -5.706 1.00 60.47 208 LYS A O 1
ATOM 1643 N N . SER A 1 209 ? -17.946 -20.642 -5.299 1.00 53.66 209 SER A N 1
ATOM 1644 C CA . SER A 1 209 ? -18.721 -21.064 -6.483 1.00 53.66 209 SER A CA 1
ATOM 1645 C C . SER A 1 209 ? -18.494 -20.196 -7.722 1.00 53.66 209 SER A C 1
ATOM 1647 O O . SER A 1 209 ? -18.981 -20.511 -8.806 1.00 53.66 209 SER A O 1
ATOM 1649 N N . VAL A 1 210 ? -17.743 -19.108 -7.577 1.00 49.84 210 VAL A N 1
ATOM 1650 C CA . VAL A 1 210 ? -17.509 -18.135 -8.632 1.00 49.84 210 VAL A CA 1
ATOM 1651 C C . VAL A 1 210 ? -16.090 -18.362 -9.155 1.00 49.84 210 VAL A C 1
ATOM 1653 O O . VAL A 1 210 ? -15.115 -18.150 -8.441 1.00 49.84 210 VAL A O 1
ATOM 1656 N N . GLY A 1 211 ? -15.980 -18.892 -10.378 1.00 41.66 211 GLY A N 1
ATOM 1657 C CA . GLY A 1 211 ? -14.725 -19.379 -10.962 1.00 41.66 211 GLY A CA 1
ATOM 1658 C C . GLY A 1 211 ? -13.532 -18.429 -10.782 1.00 41.66 211 GLY A C 1
ATOM 1659 O O . GLY A 1 211 ? -13.676 -17.215 -10.937 1.00 41.66 211 GLY A O 1
ATOM 1660 N N . GLN A 1 212 ? -12.374 -19.024 -10.459 1.00 47.41 212 GLN A N 1
ATOM 1661 C CA . GLN A 1 212 ? -11.055 -18.397 -10.274 1.00 47.41 212 GLN A CA 1
ATOM 1662 C C . GLN A 1 212 ? -10.815 -17.267 -11.265 1.00 47.41 212 GLN A C 1
ATOM 1664 O O . GLN A 1 212 ? -10.628 -17.564 -12.446 1.00 47.41 212 GLN A O 1
ATOM 1669 N N . LYS A 1 213 ? -10.765 -16.002 -10.829 1.00 48.00 213 LYS A N 1
ATOM 1670 C CA . LYS A 1 213 ? -10.406 -14.923 -11.754 1.00 48.00 213 LYS A CA 1
ATOM 1671 C C . LYS A 1 213 ? -9.455 -13.895 -11.145 1.00 48.00 213 LYS A C 1
ATOM 1673 O O . LYS A 1 213 ? -9.689 -13.291 -10.111 1.00 48.00 213 LYS A O 1
ATOM 1678 N N . SER A 1 214 ? -8.338 -13.847 -11.853 1.00 45.00 214 SER A N 1
ATOM 1679 C CA . SER A 1 214 ? -7.275 -12.869 -12.001 1.00 45.00 214 SER A CA 1
ATOM 1680 C C . SER A 1 214 ? -7.522 -11.429 -11.550 1.00 45.00 214 SER A C 1
ATOM 1682 O O . SER A 1 214 ? -8.477 -10.789 -11.980 1.00 45.00 214 SER A O 1
ATOM 1684 N N . ILE A 1 215 ? -6.531 -10.867 -10.854 1.00 44.69 215 ILE A N 1
ATOM 1685 C CA . ILE A 1 215 ? -6.256 -9.425 -10.894 1.00 44.69 215 ILE A CA 1
ATOM 1686 C C . ILE A 1 215 ? -5.720 -9.103 -12.290 1.00 44.69 215 ILE A C 1
ATOM 1688 O O . ILE A 1 215 ? -4.809 -9.772 -12.784 1.00 44.69 215 ILE A O 1
ATOM 1692 N N . GLN A 1 216 ? -6.324 -8.123 -12.947 1.00 35.97 216 GLN A N 1
ATOM 1693 C CA . GLN A 1 216 ? -6.149 -7.855 -14.365 1.00 35.97 216 GLN A CA 1
ATOM 1694 C C . GLN A 1 216 ? -5.806 -6.381 -14.610 1.00 35.97 216 GLN A C 1
ATOM 1696 O O . GLN A 1 216 ? -6.701 -5.560 -14.747 1.00 35.97 216 GLN A O 1
ATOM 1701 N N . PRO A 1 217 ? -4.536 -5.987 -14.726 1.00 36.00 217 PRO A N 1
ATOM 1702 C CA . PRO A 1 217 ? -4.202 -4.631 -15.141 1.00 36.00 217 PRO A CA 1
ATOM 1703 C C . PRO A 1 217 ? -4.539 -4.469 -16.634 1.00 36.00 217 PRO A C 1
ATOM 1705 O O . PRO A 1 217 ? -3.822 -4.987 -17.485 1.00 36.00 217 PRO A O 1
ATOM 1708 N N . LYS A 1 218 ? -5.655 -3.822 -17.008 1.00 30.50 218 LYS A N 1
ATOM 1709 C CA . LYS A 1 218 ? -5.908 -3.514 -18.431 1.00 30.50 218 LYS A CA 1
ATOM 1710 C C . LYS A 1 218 ? -4.876 -2.493 -18.959 1.00 30.50 218 LYS A C 1
ATOM 1712 O O . LYS A 1 218 ? -4.070 -1.940 -18.222 1.00 30.50 218 LYS A O 1
ATOM 1717 N N . LYS A 1 219 ? -4.887 -2.263 -20.268 1.00 30.12 219 LYS A N 1
ATOM 1718 C CA . LYS A 1 219 ? -4.080 -1.254 -20.957 1.00 30.12 219 LYS A CA 1
ATOM 1719 C C . LYS A 1 219 ? -5.030 -0.166 -21.449 1.00 30.12 219 LYS A C 1
ATOM 1721 O O . LYS A 1 219 ? -5.995 -0.492 -22.139 1.00 30.12 219 LYS A O 1
ATOM 1726 N N . SER A 1 220 ? -4.762 1.093 -21.118 1.00 30.62 220 SER A N 1
ATOM 1727 C CA . SER A 1 220 ? -5.233 2.221 -21.923 1.00 30.62 220 SER A CA 1
ATOM 1728 C C . SER A 1 220 ? -4.244 2.447 -23.061 1.00 30.62 220 SER A C 1
ATOM 1730 O O . SER A 1 220 ? -3.029 2.331 -22.891 1.00 30.62 220 SER A O 1
ATOM 1732 N N . GLU A 1 221 ? -4.777 2.702 -24.246 1.00 32.25 221 GLU A N 1
ATOM 1733 C CA . GLU A 1 221 ? -3.999 3.036 -25.428 1.00 32.25 221 GLU A CA 1
ATOM 1734 C C . GLU A 1 221 ? -3.185 4.319 -25.195 1.00 32.25 221 GLU A C 1
ATOM 1736 O O . GLU A 1 221 ? -3.691 5.304 -24.668 1.00 32.25 221 GLU A O 1
ATOM 1741 N N . LEU A 1 222 ? -1.901 4.228 -25.562 1.00 35.91 222 LEU A N 1
ATOM 1742 C CA . LEU A 1 222 ? -0.958 5.292 -25.919 1.00 35.91 222 LEU A CA 1
ATOM 1743 C C . LEU A 1 222 ? -1.192 6.676 -25.300 1.00 35.91 222 LEU A C 1
ATOM 1745 O O . LEU A 1 222 ? -1.641 7.557 -26.006 1.00 35.91 222 LEU A O 1
ATOM 1749 N N . PHE A 1 223 ? -0.725 6.910 -24.074 1.00 32.53 223 PHE A N 1
ATOM 1750 C CA . PHE A 1 223 ? -0.027 8.151 -23.704 1.00 32.53 223 PHE A CA 1
ATOM 1751 C C . PHE A 1 223 ? 0.928 7.809 -22.543 1.00 32.53 223 PHE A C 1
ATOM 1753 O O . PHE A 1 223 ? 0.517 7.173 -21.582 1.00 32.53 223 PHE A O 1
ATOM 1760 N N . PHE A 1 224 ? 2.213 8.170 -22.677 1.00 33.62 224 PHE A N 1
ATOM 1761 C CA . PHE A 1 224 ? 3.346 7.874 -21.767 1.00 33.62 224 PHE A CA 1
ATOM 1762 C C . PHE A 1 224 ? 3.977 6.467 -21.806 1.00 33.62 224 PHE A C 1
ATOM 1764 O O . PHE A 1 224 ? 4.304 5.872 -20.788 1.00 33.62 224 PHE A O 1
ATOM 1771 N N . GLY A 1 225 ? 4.264 5.958 -23.008 1.00 33.19 225 GLY A N 1
ATOM 1772 C CA . GLY A 1 225 ? 5.047 4.727 -23.205 1.00 33.19 225 GLY A CA 1
ATOM 1773 C C . GLY A 1 225 ? 6.558 4.902 -23.435 1.00 33.19 225 GLY A C 1
ATOM 1774 O O . GLY A 1 225 ? 7.175 3.967 -23.930 1.00 33.19 225 GLY A O 1
ATOM 1775 N N . LYS A 1 226 ? 7.166 6.068 -23.162 1.00 36.22 226 LYS A N 1
ATOM 1776 C CA . LYS A 1 226 ? 8.596 6.307 -23.482 1.00 36.22 226 LYS A CA 1
ATOM 1777 C C . LYS A 1 226 ? 9.458 6.975 -22.403 1.00 36.22 226 LYS A C 1
ATOM 1779 O O . LYS A 1 226 ? 10.660 7.061 -22.600 1.00 36.22 226 LYS A O 1
ATOM 1784 N N . ASN A 1 227 ? 8.896 7.391 -21.266 1.00 37.84 227 ASN A N 1
ATOM 1785 C CA . ASN A 1 227 ? 9.602 8.298 -20.346 1.00 37.84 227 ASN A CA 1
ATOM 1786 C C . ASN A 1 227 ? 9.790 7.757 -18.920 1.00 37.84 227 ASN A C 1
ATOM 1788 O O . ASN A 1 227 ? 10.053 8.547 -18.028 1.00 37.84 227 ASN A O 1
ATOM 1792 N N . LEU A 1 228 ? 9.661 6.448 -18.666 1.00 42.75 228 LEU A N 1
ATOM 1793 C CA . LEU A 1 228 ? 9.974 5.899 -17.329 1.00 42.75 228 LEU A CA 1
ATOM 1794 C C . LEU A 1 228 ? 11.475 6.005 -16.999 1.00 42.75 228 LEU A C 1
ATOM 1796 O O . LEU A 1 228 ? 11.850 6.084 -15.831 1.00 42.75 228 LEU A O 1
ATOM 1800 N N . LEU A 1 229 ? 12.298 6.053 -18.049 1.00 39.88 229 LEU A N 1
ATOM 1801 C CA . LEU A 1 229 ? 13.720 6.348 -18.018 1.00 39.88 229 LEU A CA 1
ATOM 1802 C C . LEU A 1 229 ? 13.943 7.653 -18.791 1.00 39.88 229 LEU A C 1
ATOM 1804 O O . LEU A 1 229 ? 13.536 7.755 -19.950 1.00 39.88 229 LEU A O 1
ATOM 1808 N N . TRP A 1 230 ? 14.568 8.652 -18.170 1.00 38.34 230 TRP A N 1
ATOM 1809 C CA . TRP A 1 230 ? 15.000 9.854 -18.886 1.00 38.34 230 TRP A CA 1
ATOM 1810 C C . TRP A 1 230 ? 16.472 9.700 -19.280 1.00 38.34 230 TRP A C 1
ATOM 1812 O O . TRP A 1 230 ? 17.317 9.503 -18.408 1.00 38.34 230 TRP A O 1
ATOM 1822 N N . SER A 1 231 ? 16.753 9.781 -20.582 1.00 40.50 231 SER A N 1
ATOM 1823 C CA . SER A 1 231 ? 18.096 9.829 -21.172 1.00 40.50 231 SER A CA 1
ATOM 1824 C C . SER A 1 231 ? 18.203 11.091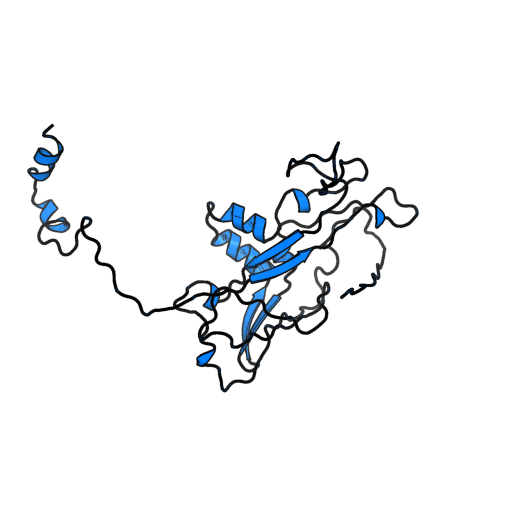 -22.030 1.00 40.50 231 SER A C 1
ATOM 1826 O O . SER A 1 231 ? 17.227 11.482 -22.677 1.00 40.50 231 SER A O 1
ATOM 1828 N N . GLN A 1 232 ? 19.363 11.748 -21.992 1.00 40.81 232 GLN A N 1
ATOM 1829 C CA . GLN A 1 232 ? 19.578 13.103 -22.508 1.00 40.81 232 GLN A CA 1
ATOM 1830 C C . GLN A 1 232 ? 19.545 13.209 -24.051 1.00 40.81 232 GLN A C 1
ATOM 1832 O O . GLN A 1 232 ? 19.359 14.309 -24.564 1.00 40.81 232 GLN A O 1
ATOM 1837 N N . ASP A 1 233 ? 19.592 12.086 -24.782 1.00 36.50 233 ASP A N 1
ATOM 1838 C CA . ASP A 1 233 ? 19.770 12.056 -26.250 1.00 36.50 233 ASP A CA 1
ATOM 1839 C C . ASP A 1 233 ? 18.494 11.721 -27.063 1.00 36.50 233 ASP A C 1
ATOM 1841 O O . ASP A 1 233 ? 18.553 11.287 -28.216 1.00 36.50 233 ASP A O 1
ATOM 1845 N N . ASN A 1 234 ? 17.302 11.886 -26.486 1.00 36.16 234 ASN A N 1
ATOM 1846 C CA . ASN A 1 234 ? 16.056 11.387 -27.081 1.00 36.16 234 ASN A CA 1
ATOM 1847 C C . ASN A 1 234 ? 15.473 12.287 -28.197 1.00 36.16 234 ASN A C 1
ATOM 1849 O O . ASN A 1 234 ? 14.441 12.928 -28.006 1.00 36.16 234 ASN A O 1
ATOM 1853 N N . GLU A 1 235 ? 16.065 12.252 -29.398 1.00 30.00 235 GLU A N 1
ATOM 1854 C CA . GLU A 1 235 ? 15.340 12.592 -30.640 1.00 30.00 235 GLU A CA 1
ATOM 1855 C C . GLU A 1 235 ? 15.089 11.412 -31.587 1.00 30.00 235 GLU A C 1
ATOM 1857 O O . GLU A 1 235 ? 14.107 11.462 -32.317 1.00 30.00 235 GLU A O 1
ATOM 1862 N N . ASN A 1 236 ? 15.849 10.311 -31.574 1.00 32.84 236 ASN A N 1
ATOM 1863 C CA . ASN A 1 236 ? 15.537 9.155 -32.430 1.00 32.84 236 ASN A CA 1
ATOM 1864 C C . ASN A 1 236 ? 16.315 7.901 -32.012 1.00 32.84 236 ASN A C 1
ATOM 1866 O O . ASN A 1 236 ? 17.462 7.746 -32.411 1.00 32.84 236 ASN A O 1
ATOM 1870 N N . CYS A 1 237 ? 15.695 6.951 -31.303 1.00 28.66 237 CYS A N 1
ATOM 1871 C CA . CYS A 1 237 ? 16.092 5.545 -31.443 1.00 28.66 237 CYS A CA 1
ATOM 1872 C C . CYS A 1 237 ? 15.016 4.574 -30.939 1.00 28.66 237 CYS A C 1
ATOM 1874 O O . CYS A 1 237 ? 14.476 4.710 -29.842 1.00 28.66 237 CYS A O 1
ATOM 1876 N N . GLN A 1 238 ? 14.682 3.594 -31.777 1.00 33.94 238 GLN A N 1
ATOM 1877 C CA . GLN A 1 238 ? 13.907 2.408 -31.420 1.00 33.94 238 GLN A CA 1
ATOM 1878 C C . GLN A 1 238 ? 14.868 1.408 -30.771 1.00 33.94 238 GLN A C 1
ATOM 1880 O O . GLN A 1 238 ? 15.718 0.856 -31.463 1.00 33.94 238 GLN A O 1
ATOM 1885 N N . SER A 1 239 ? 14.747 1.154 -29.472 1.00 27.44 239 SER A N 1
ATOM 1886 C CA . SER A 1 239 ? 15.529 0.121 -28.789 1.00 27.44 239 SER A CA 1
ATOM 1887 C C . SER A 1 239 ? 14.672 -1.122 -28.550 1.00 27.44 239 SER A C 1
ATOM 1889 O O . SER A 1 239 ? 13.765 -1.148 -27.721 1.00 27.44 239 SER A O 1
ATOM 1891 N N . GLN A 1 240 ? 14.963 -2.170 -29.322 1.00 29.77 240 GLN A N 1
ATOM 1892 C CA . GLN A 1 240 ? 14.642 -3.548 -28.959 1.00 29.77 240 GLN A CA 1
ATOM 1893 C C . GLN A 1 240 ? 15.571 -3.961 -27.811 1.00 29.77 240 GLN A C 1
ATOM 1895 O O . GLN A 1 240 ? 16.769 -3.696 -27.888 1.00 29.77 240 GLN A O 1
ATOM 1900 N N . MET A 1 241 ? 15.064 -4.652 -26.786 1.00 27.47 241 MET A N 1
ATOM 1901 C CA . MET A 1 241 ? 15.938 -5.401 -25.884 1.00 27.47 241 MET A CA 1
ATOM 1902 C C . MET A 1 241 ? 15.349 -6.765 -25.527 1.00 27.47 241 MET A C 1
ATOM 1904 O O . MET A 1 241 ? 14.155 -6.930 -25.287 1.00 27.47 241 MET A O 1
ATOM 1908 N N . LEU A 1 242 ? 16.248 -7.739 -25.593 1.00 21.89 242 LEU A N 1
ATOM 1909 C CA . LEU A 1 242 ? 16.084 -9.178 -25.483 1.00 21.89 242 LEU A CA 1
ATOM 1910 C C . LEU A 1 242 ? 16.177 -9.551 -23.996 1.00 21.89 242 LEU A C 1
ATOM 1912 O O . LEU A 1 242 ? 17.196 -9.282 -23.365 1.00 21.89 242 LEU A O 1
ATOM 1916 N N . VAL A 1 243 ? 15.126 -10.148 -23.430 1.00 24.42 243 VAL A N 1
ATOM 1917 C CA . VAL A 1 243 ? 15.137 -10.650 -22.047 1.00 24.42 243 VAL A CA 1
ATOM 1918 C C . VAL A 1 243 ? 15.620 -12.096 -22.064 1.00 24.42 243 VAL A C 1
ATOM 1920 O O . VAL A 1 243 ? 14.944 -12.979 -22.594 1.00 24.42 243 VAL A O 1
ATOM 1923 N N . ALA A 1 244 ? 16.796 -12.333 -21.485 1.00 20.59 244 ALA A N 1
ATOM 1924 C CA . ALA A 1 244 ? 17.245 -13.664 -21.109 1.00 20.59 244 ALA A CA 1
ATOM 1925 C C . ALA A 1 244 ? 16.627 -14.021 -19.750 1.00 20.59 244 ALA A C 1
ATOM 1927 O O . ALA A 1 244 ? 16.884 -13.358 -18.749 1.00 20.59 244 ALA A O 1
ATOM 1928 N N . ALA A 1 245 ? 15.802 -15.066 -19.732 1.00 22.33 245 ALA A N 1
ATOM 1929 C CA . ALA A 1 245 ? 15.402 -15.747 -18.510 1.00 22.33 245 ALA A CA 1
ATOM 1930 C C . ALA A 1 245 ? 16.514 -16.729 -18.119 1.00 22.33 245 ALA A C 1
ATOM 1932 O O . ALA A 1 245 ? 16.961 -17.504 -18.965 1.00 22.33 245 ALA A O 1
ATOM 1933 N N . CYS A 1 246 ? 16.936 -16.727 -16.856 1.00 19.55 246 CYS A N 1
ATOM 1934 C CA . CYS A 1 246 ? 17.699 -17.834 -16.289 1.00 19.55 246 CYS A CA 1
ATOM 1935 C C . CYS A 1 246 ? 16.960 -18.381 -15.065 1.00 19.55 246 CYS A C 1
ATOM 1937 O O . CYS A 1 246 ? 16.351 -17.612 -14.319 1.00 19.55 246 CYS A O 1
ATOM 1939 N N . CYS A 1 247 ? 16.969 -19.711 -14.973 1.00 25.69 247 CYS A N 1
ATOM 1940 C CA . CYS A 1 247 ? 16.329 -20.556 -13.968 1.00 25.69 247 CYS A CA 1
ATOM 1941 C C . CYS A 1 247 ? 16.821 -20.317 -12.540 1.00 25.69 247 CYS A C 1
ATOM 1943 O O . CYS A 1 247 ? 17.991 -19.907 -12.376 1.00 25.69 247 CYS A O 1
#

Secondary structure (DSSP, 8-state):
--HHHHHHH---TTTHHHHSS-S--SS---PPP-----------PEES---TT---EEPPP-SSSEE---EEEEEEPPB-GGG--TTSS----EEPTTHHHHT-SEEEEEEBTEEEEEEEHHHHHHHHHHH--HHHHHHHHHHTT-SHHHHSPP-TTSBPP--TT--SS----TTS-BSSBPPEEEEEEP--HHHH-GGG-EEGGGGTTS----B------SSSSS-SEE-TTTTS-----------

InterPro domains:
  IPR016112 Group II dsDNA virus coat/capsid protein [SSF49749] (25-208)
  IPR031654 Major capsid protein, N-terminal [PF16903] (25-208)

pLDDT: mean 77.28, std 20.97, range [19.55, 96.25]

Foldseek 3Di:
DCVVVVVVVPDDPVCCVPPVPDPDDPVDDDDDDDDDDDDDDDDWDWDDDDDQPDKIWTFDDPPDQFAEWDWDKDKDAKFAQVPDDPPDQTDKKAFDALLQLVSQQKKFDDALNDTPDMDGSVNVVVVCVPPPDPVCVVVLSLQSVRFQLRGDIADCPAWADDDPPCPDTHPPDSNGHHNMRHTDMHIGIDDDPRHPDVVSTHRPVVSVVRDTDITIRDDDPDDPSPVSMDDPPPPDDDDDDDDDDDD

Sequence (247 aa):
MAGGLMQLVAYGAQDVFLTGTPEITFWKVSYRRHTNFAMESIEQTFSGQADFGRRVTCTISRNGDLCYRTYLQLTLPEINQSMATSGTDGVYARWLDFIGEQIIAQVEVEIGGQRIDRQYGDWMHIWNQLTLSKEQQRAYYKMIGNTTQLTYITDPNFAGVSGPCAATGAPTQVCAPRNALPETTLYIPLLFWYCRNPGLALPLIALKSVGQKSIQPKKSELFFGKNLLWSQDNENCQSQMLVAACC